Protein AF-A0A1S3CXG7-F1 (afdb_monomer_lite)

pLDDT: mean 71.23, std 25.22, range [23.62, 97.5]

Secondary structure (DSSP, 8-state):
---------------------------PPP--HHHHHHHHHHHHHHHHHHHHHGGG-TTHHHHHHHHHHHHHHHHHHTTTSTTT-SEEEEES--TTSTTSS-S-HHHHHHHHHHHTT--TTS-HHHHHHHHHHS-HHHHHTS---PPTTS-SSS----SSSS--S------S---S--------------PPPP----S-HHHHHHHHHHHHHHHHSHHHHHHHHHHHTTSEEEEE--TTTTGGGS-HHHHHH---HHHHHHHHHHHHHHH-SS-HHHHHHHHHHHTS-TT-SS--HHHHHHHHHHHHHIIIIIHHHHHHHHHHHHHHHHHTTTSS------

Radius of gyration: 29.73 Å; chains: 1; bounding box: 94×63×75 Å

Structure (mmCIF, N/CA/C/O backbone):
data_AF-A0A1S3CXG7-F1
#
_entry.id   AF-A0A1S3CXG7-F1
#
loop_
_atom_site.group_PDB
_atom_site.id
_atom_site.type_symbol
_atom_site.label_atom_id
_atom_site.label_alt_id
_atom_site.label_comp_id
_atom_site.label_asym_id
_atom_site.label_entity_id
_atom_site.label_seq_id
_atom_site.pdbx_PDB_ins_code
_atom_site.Cartn_x
_atom_site.Cartn_y
_atom_site.Cartn_z
_atom_site.occupancy
_atom_site.B_iso_or_equiv
_atom_site.auth_seq_id
_atom_site.auth_comp_id
_atom_site.auth_asym_id
_atom_site.auth_atom_id
_atom_site.pdbx_PDB_model_num
ATOM 1 N N . MET A 1 1 ? 50.589 -22.980 7.225 1.00 35.97 1 MET A N 1
ATOM 2 C CA . MET A 1 1 ? 52.037 -22.785 7.440 1.00 35.97 1 MET A CA 1
ATOM 3 C C . MET A 1 1 ? 52.370 -21.368 7.030 1.00 35.97 1 MET A C 1
ATOM 5 O O . MET A 1 1 ? 52.025 -20.971 5.926 1.00 35.97 1 MET A O 1
ATOM 9 N N . ALA A 1 2 ? 52.903 -20.608 7.980 1.00 24.23 2 ALA A N 1
ATOM 10 C CA . ALA A 1 2 ? 53.255 -19.199 7.870 1.00 24.23 2 ALA A CA 1
ATOM 11 C C . ALA A 1 2 ? 54.632 -19.040 7.189 1.00 24.23 2 ALA A C 1
ATOM 13 O O . ALA A 1 2 ? 55.497 -19.891 7.391 1.00 24.23 2 ALA A O 1
ATOM 14 N N . SER A 1 3 ? 54.812 -18.027 6.329 1.00 27.39 3 SER A N 1
ATOM 15 C CA . SER A 1 3 ? 55.715 -16.860 6.527 1.00 27.39 3 SER A CA 1
ATOM 16 C C . SER A 1 3 ? 56.834 -16.841 5.459 1.00 27.39 3 SER A C 1
ATOM 18 O O . SER A 1 3 ? 57.089 -17.889 4.871 1.00 27.39 3 SER A O 1
ATOM 20 N N . PRO A 1 4 ? 57.643 -15.768 5.314 1.00 39.50 4 PRO A N 1
ATOM 21 C CA . PRO A 1 4 ? 57.337 -14.325 5.222 1.00 39.50 4 PRO A CA 1
ATOM 22 C C . PRO A 1 4 ? 58.249 -13.622 4.170 1.00 39.50 4 PRO A C 1
ATOM 24 O O . PRO A 1 4 ? 58.994 -14.303 3.479 1.00 39.50 4 PRO A O 1
ATOM 27 N N . LEU A 1 5 ? 58.221 -12.279 4.089 1.00 26.36 5 LEU A N 1
ATOM 28 C CA . LEU A 1 5 ? 59.299 -11.309 3.730 1.00 26.36 5 LEU A CA 1
ATOM 29 C C . LEU A 1 5 ? 58.588 -9.963 3.422 1.00 26.36 5 LEU A C 1
ATOM 31 O O . LEU A 1 5 ? 57.561 -9.988 2.759 1.00 26.36 5 LEU A O 1
ATOM 35 N N . LYS A 1 6 ? 59.013 -8.751 3.782 1.00 28.42 6 LYS A N 1
ATOM 36 C CA . LYS A 1 6 ? 59.972 -8.165 4.734 1.00 28.42 6 LYS A CA 1
ATOM 37 C C . LYS A 1 6 ? 59.653 -6.649 4.690 1.00 28.42 6 LYS A C 1
ATOM 39 O O . LYS A 1 6 ? 59.397 -6.135 3.604 1.00 28.42 6 LYS A O 1
ATOM 44 N N . GLU A 1 7 ? 59.643 -5.957 5.827 1.00 23.62 7 GLU A N 1
ATOM 45 C CA . GLU A 1 7 ? 59.519 -4.489 5.892 1.00 23.62 7 GLU A CA 1
ATOM 46 C C . GLU A 1 7 ? 60.790 -3.789 5.384 1.00 23.62 7 GLU A C 1
ATOM 48 O O . GLU A 1 7 ? 61.902 -4.237 5.674 1.00 23.62 7 GLU A O 1
ATOM 53 N N . THR A 1 8 ? 60.615 -2.631 4.742 1.00 26.75 8 THR A N 1
ATOM 54 C CA . THR A 1 8 ? 61.581 -1.521 4.744 1.00 26.75 8 THR A CA 1
ATOM 55 C C . THR A 1 8 ? 60.819 -0.209 4.943 1.00 26.75 8 THR A C 1
ATOM 57 O O . THR A 1 8 ? 59.831 0.040 4.252 1.00 26.75 8 THR A O 1
ATOM 60 N N . LYS A 1 9 ? 61.263 0.568 5.935 1.00 26.08 9 LYS A N 1
ATOM 61 C CA . LYS A 1 9 ? 60.801 1.908 6.325 1.00 26.08 9 LYS A CA 1
ATOM 62 C C . LYS A 1 9 ? 61.546 3.010 5.549 1.00 26.08 9 LYS A C 1
ATOM 64 O O . LYS A 1 9 ? 62.533 2.709 4.883 1.00 26.08 9 LYS A O 1
ATOM 69 N N . ASP A 1 10 ? 61.073 4.241 5.778 1.00 25.17 10 ASP A N 1
ATOM 70 C CA . ASP A 1 10 ? 61.671 5.571 5.529 1.00 25.17 10 ASP A CA 1
ATOM 71 C C . ASP A 1 10 ? 61.159 6.229 4.225 1.00 25.17 10 ASP A C 1
ATOM 73 O O . ASP A 1 10 ? 61.081 5.576 3.192 1.00 25.17 10 ASP A O 1
ATOM 77 N N . ASP A 1 11 ? 60.753 7.502 4.146 1.00 26.30 11 ASP A N 1
ATOM 78 C CA . ASP A 1 11 ? 60.621 8.594 5.116 1.00 26.30 11 ASP A CA 1
ATOM 79 C C . ASP A 1 11 ? 59.732 9.714 4.505 1.00 26.30 11 ASP A C 1
ATOM 81 O O . ASP A 1 11 ? 59.721 9.902 3.291 1.00 26.30 11 ASP A O 1
ATOM 85 N N . HIS A 1 12 ? 58.991 10.419 5.368 1.00 26.67 12 HIS A N 1
ATOM 86 C CA . HIS A 1 12 ? 58.450 11.794 5.292 1.00 26.67 12 HIS A CA 1
ATOM 87 C C . HIS A 1 12 ? 58.159 12.492 3.938 1.00 26.67 12 HIS A C 1
ATOM 89 O O . HIS A 1 12 ? 59.072 12.863 3.205 1.00 26.67 12 HIS A O 1
ATOM 95 N N . ASN A 1 13 ? 56.884 12.864 3.727 1.00 26.22 13 ASN A N 1
ATOM 96 C CA . ASN A 1 13 ? 56.438 14.266 3.571 1.00 26.22 13 ASN A CA 1
ATOM 97 C C . ASN A 1 13 ? 54.896 14.338 3.519 1.00 26.22 13 ASN A C 1
ATOM 99 O O . ASN A 1 13 ? 54.278 13.927 2.538 1.00 26.22 13 ASN A O 1
ATOM 103 N N . ASP A 1 14 ? 54.307 14.854 4.601 1.00 25.92 14 ASP A N 1
ATOM 104 C CA . ASP A 1 14 ? 52.885 15.165 4.777 1.00 25.92 14 ASP A CA 1
ATOM 105 C C . ASP A 1 14 ? 52.624 16.645 4.450 1.00 25.92 14 ASP A C 1
ATOM 107 O O . ASP A 1 14 ? 53.282 17.509 5.018 1.00 25.92 14 ASP A O 1
ATOM 111 N N . GLU A 1 15 ? 51.651 16.908 3.578 1.00 27.36 15 GLU A N 1
ATOM 112 C CA . GLU A 1 15 ? 50.773 18.095 3.469 1.00 27.36 15 GLU A CA 1
ATOM 113 C C . GLU A 1 15 ? 49.831 17.785 2.282 1.00 27.36 15 GLU A C 1
ATOM 115 O O . GLU A 1 15 ? 50.280 17.272 1.263 1.00 27.36 15 GLU A O 1
ATOM 120 N N . ASP A 1 16 ? 48.519 17.993 2.254 1.00 26.06 16 ASP A N 1
ATOM 121 C CA . ASP A 1 16 ? 47.512 18.573 3.137 1.00 26.06 16 ASP A CA 1
ATOM 122 C C . ASP A 1 16 ? 46.141 18.144 2.536 1.00 26.06 16 ASP A C 1
ATOM 124 O O . ASP A 1 16 ? 46.065 17.906 1.332 1.00 26.06 16 ASP A O 1
ATOM 128 N N . TYR A 1 17 ? 45.107 17.967 3.366 1.00 26.58 17 TYR A N 1
ATOM 129 C CA . TYR A 1 17 ? 43.650 18.103 3.120 1.00 26.58 17 TYR A CA 1
ATOM 130 C C . TYR A 1 17 ? 42.836 17.243 4.121 1.00 26.58 17 TYR A C 1
ATOM 132 O O . TYR A 1 17 ? 43.086 16.042 4.290 1.00 26.58 17 TYR A O 1
ATOM 140 N N . PRO A 1 18 ? 41.845 17.831 4.823 1.00 29.78 18 PRO A N 1
ATOM 141 C CA . PRO A 1 18 ? 41.390 17.338 6.118 1.00 29.78 18 PRO A CA 1
ATOM 142 C C . PRO A 1 18 ? 40.281 16.281 6.026 1.00 29.78 18 PRO A C 1
ATOM 144 O O . PRO A 1 18 ? 39.267 16.450 5.353 1.00 29.78 18 PRO A O 1
ATOM 147 N N . LYS A 1 19 ? 40.435 15.202 6.807 1.00 28.73 19 LYS A N 1
ATOM 148 C CA . LYS A 1 19 ? 39.361 14.246 7.119 1.00 28.73 19 LYS A CA 1
ATOM 149 C C . LYS A 1 19 ? 38.481 14.801 8.235 1.00 28.73 19 LYS A C 1
ATOM 151 O O . LYS A 1 19 ? 38.869 14.794 9.404 1.00 28.73 19 LYS A O 1
ATOM 156 N N . GLU A 1 20 ? 37.276 15.211 7.873 1.00 28.03 20 GLU A N 1
ATOM 157 C CA . GLU A 1 20 ? 36.202 15.571 8.793 1.00 28.03 20 GLU A CA 1
ATOM 158 C C . GLU A 1 20 ? 35.742 14.316 9.566 1.00 28.03 20 GLU A C 1
ATOM 160 O O . GLU A 1 20 ? 35.005 13.466 9.069 1.00 28.03 20 GLU A O 1
ATOM 165 N N . LYS A 1 21 ? 36.260 14.136 10.788 1.00 29.06 21 LYS A N 1
ATOM 166 C CA . LYS A 1 21 ? 35.765 13.139 11.748 1.00 29.06 21 LYS A CA 1
ATOM 167 C C . LYS A 1 21 ? 34.825 13.835 12.718 1.00 29.06 21 LYS A C 1
ATOM 169 O O . LYS A 1 21 ? 35.269 14.412 13.709 1.00 29.06 21 LYS A O 1
ATOM 174 N N . ASP A 1 22 ? 33.531 13.707 12.458 1.00 28.25 22 ASP A N 1
ATOM 175 C CA . ASP A 1 22 ? 32.457 14.129 13.353 1.00 28.25 22 ASP A CA 1
ATOM 176 C C . ASP A 1 22 ? 32.405 13.191 14.583 1.00 28.25 22 ASP A C 1
ATOM 178 O O . ASP A 1 22 ? 31.599 12.268 14.693 1.00 28.25 22 ASP A O 1
ATOM 182 N N . LYS A 1 23 ? 33.352 13.367 15.516 1.00 28.91 23 LYS A N 1
ATOM 183 C CA . LYS A 1 23 ? 33.310 12.761 16.853 1.00 28.91 23 LYS A CA 1
ATOM 184 C C . LYS A 1 23 ? 32.480 13.662 17.764 1.00 28.91 23 LYS A C 1
ATOM 186 O O . LYS A 1 23 ? 33.023 14.467 18.517 1.00 28.91 23 LYS A O 1
ATOM 191 N N . ARG A 1 24 ? 31.159 13.489 17.762 1.00 29.83 24 ARG A N 1
ATOM 192 C CA . ARG A 1 24 ? 30.310 14.013 18.842 1.00 29.83 24 ARG A CA 1
ATOM 193 C C . ARG A 1 24 ? 30.476 13.146 20.088 1.00 29.83 24 ARG A C 1
ATOM 195 O O . ARG A 1 24 ? 29.731 12.206 20.341 1.00 29.83 24 ARG A O 1
ATOM 202 N N . GLN A 1 25 ? 31.519 13.462 20.847 1.00 28.61 25 GLN A N 1
ATOM 203 C CA . GLN A 1 25 ? 31.805 12.900 22.158 1.00 28.61 25 GLN A CA 1
ATOM 204 C C . GLN A 1 25 ? 30.989 13.671 23.208 1.00 28.61 25 GLN A C 1
ATOM 206 O O . GLN A 1 25 ? 31.270 14.833 23.490 1.00 28.61 25 GLN A O 1
ATOM 211 N N . CYS A 1 26 ? 29.971 13.040 23.797 1.00 26.98 26 CYS A N 1
ATOM 212 C CA . CYS A 1 26 ? 29.315 13.568 24.993 1.00 26.98 26 CYS A CA 1
ATOM 213 C C . CYS A 1 26 ? 30.272 13.442 26.191 1.00 26.98 26 CYS A C 1
ATOM 215 O O . CYS A 1 26 ? 30.486 12.346 26.705 1.00 26.98 26 CYS A O 1
ATOM 217 N N . GLY A 1 27 ? 30.844 14.562 26.635 1.00 29.81 27 GLY A N 1
ATOM 218 C CA . GLY A 1 27 ? 31.632 14.672 27.865 1.00 29.81 27 GLY A CA 1
ATOM 219 C C . GLY A 1 27 ? 31.320 15.988 28.594 1.00 29.81 27 GLY A C 1
ATOM 220 O O . GLY A 1 27 ? 30.980 16.970 27.934 1.00 29.81 27 GLY A O 1
ATOM 221 N N . PRO A 1 28 ? 31.379 16.039 29.939 1.00 34.75 28 PRO A N 1
ATOM 222 C CA . PRO A 1 28 ? 30.967 17.219 30.694 1.00 34.75 28 PRO A CA 1
ATOM 223 C C . PRO A 1 28 ? 32.069 18.294 30.727 1.00 34.75 28 PRO A C 1
ATOM 225 O O . PRO A 1 28 ? 33.176 18.047 31.206 1.00 34.75 28 PRO A O 1
ATOM 228 N N . GLU A 1 29 ? 31.753 19.514 30.278 1.00 31.27 29 GLU A N 1
ATOM 229 C CA . GLU A 1 29 ? 32.603 20.700 30.467 1.00 31.27 29 GLU A CA 1
ATOM 230 C C . GLU A 1 29 ? 32.580 21.166 31.935 1.00 31.27 29 GLU A C 1
ATOM 232 O O . GLU A 1 29 ? 31.530 21.517 32.481 1.00 31.27 29 GLU A O 1
ATOM 237 N N . ARG A 1 30 ? 33.754 21.242 32.577 1.00 34.84 30 ARG A N 1
ATOM 238 C CA . ARG A 1 30 ? 33.934 21.957 33.852 1.00 34.84 30 ARG A CA 1
ATOM 239 C C . ARG A 1 30 ? 33.999 23.463 33.578 1.00 34.84 30 ARG A C 1
ATOM 241 O O . ARG A 1 30 ? 34.916 23.912 32.900 1.00 34.84 30 ARG A O 1
ATOM 248 N N . LYS A 1 31 ? 33.079 24.253 34.146 1.00 39.62 31 LYS A N 1
ATOM 249 C CA . LYS A 1 31 ? 33.191 25.725 34.217 1.00 39.62 31 LYS A CA 1
ATOM 250 C C . LYS A 1 31 ? 33.148 26.199 35.672 1.00 39.62 31 LYS A C 1
ATOM 252 O O . LYS A 1 31 ? 32.348 25.709 36.466 1.00 39.62 31 LYS A O 1
ATOM 257 N N . ASN A 1 32 ? 34.057 27.125 35.979 1.00 37.41 32 ASN A N 1
ATOM 258 C CA . ASN A 1 32 ? 34.465 27.612 37.299 1.00 37.41 32 ASN A CA 1
ATOM 259 C C . ASN A 1 32 ? 33.300 27.977 38.242 1.00 37.41 32 ASN A C 1
ATOM 261 O O . ASN A 1 32 ? 32.414 28.764 37.914 1.00 37.41 32 ASN A O 1
ATOM 265 N N . THR A 1 33 ? 33.334 27.401 39.445 1.00 49.16 33 THR A N 1
ATOM 266 C CA . THR A 1 33 ? 32.218 27.300 40.402 1.00 49.16 33 THR A CA 1
ATOM 267 C C . THR A 1 33 ? 31.960 28.568 41.229 1.00 49.16 33 THR A C 1
ATOM 269 O O . THR A 1 33 ? 30.961 28.651 41.941 1.00 49.16 33 THR A O 1
ATOM 272 N N . THR A 1 34 ? 32.824 29.580 41.161 1.00 52.72 34 THR A N 1
ATOM 273 C CA . THR A 1 34 ? 32.804 30.668 42.153 1.00 52.72 34 THR A CA 1
ATOM 274 C C . THR A 1 34 ? 31.880 31.830 41.762 1.00 52.72 34 THR A C 1
ATOM 276 O O . THR A 1 34 ? 31.131 32.315 42.611 1.00 52.72 34 THR A O 1
ATOM 279 N N . GLU A 1 35 ? 31.805 32.208 40.480 1.00 48.84 35 GLU A N 1
ATOM 280 C CA . GLU A 1 35 ? 30.935 33.308 40.005 1.00 48.84 35 GLU A CA 1
ATOM 281 C C . GLU A 1 35 ? 29.472 32.887 39.782 1.00 48.84 35 GLU A C 1
ATOM 283 O O . GLU A 1 35 ? 28.549 33.671 40.024 1.00 48.84 35 GLU A O 1
ATOM 288 N N . ARG A 1 36 ? 29.231 31.615 39.425 1.00 50.31 36 ARG A N 1
ATOM 289 C CA . ARG A 1 36 ? 27.872 31.050 39.298 1.00 50.31 36 ARG A CA 1
ATOM 290 C C . ARG A 1 36 ? 27.092 31.108 40.612 1.00 50.31 36 ARG A C 1
ATOM 292 O O . ARG A 1 36 ? 25.898 31.387 40.591 1.00 50.31 36 ARG A O 1
ATOM 299 N N . SER A 1 37 ? 27.766 30.928 41.750 1.00 56.81 37 SER A N 1
ATOM 300 C CA . SER A 1 37 ? 27.114 30.924 43.068 1.00 56.81 37 SER A CA 1
ATOM 301 C C . SER A 1 37 ? 26.520 32.287 43.453 1.00 56.81 37 SER A C 1
ATOM 303 O O . SER A 1 37 ? 25.476 32.363 44.109 1.00 56.81 37 SER A O 1
ATOM 305 N N . LEU A 1 38 ? 27.159 33.380 43.020 1.00 62.38 38 LEU A N 1
ATOM 306 C CA . LEU A 1 38 ? 26.716 34.740 43.312 1.00 62.38 38 LEU A CA 1
ATOM 307 C C . LEU A 1 38 ? 25.556 35.150 42.401 1.00 62.38 38 LEU A C 1
ATOM 309 O O . LEU A 1 38 ? 24.598 35.777 42.863 1.00 62.38 38 LEU A O 1
ATOM 313 N N . LEU A 1 39 ? 25.612 34.743 41.130 1.00 53.31 39 LEU A N 1
ATOM 314 C CA . LEU A 1 39 ? 24.526 34.940 40.177 1.00 53.31 39 LEU A CA 1
ATOM 315 C C . LEU A 1 39 ? 23.290 34.121 40.578 1.00 53.31 39 LEU A C 1
ATOM 317 O O . LEU A 1 39 ? 22.190 34.662 40.612 1.00 53.31 39 LEU A O 1
ATOM 321 N N . GLU A 1 40 ? 23.461 32.866 41.004 1.00 58.31 40 GLU A N 1
ATOM 322 C CA . GLU A 1 40 ? 22.367 32.040 41.532 1.00 58.31 40 GLU A CA 1
ATOM 323 C C . GLU A 1 40 ? 21.743 32.636 42.798 1.00 58.31 40 GLU A C 1
ATOM 325 O O . GLU A 1 40 ? 20.519 32.644 42.934 1.00 58.31 40 GLU A O 1
ATOM 330 N N . LYS A 1 41 ? 22.547 33.194 43.714 1.00 69.12 41 LYS A N 1
ATOM 331 C CA . LYS A 1 41 ? 22.019 33.887 44.902 1.00 69.12 41 LYS A CA 1
ATOM 332 C C . LYS A 1 41 ? 21.228 35.146 44.537 1.00 69.12 41 LYS A C 1
ATOM 334 O O . LYS A 1 41 ? 20.177 35.381 45.136 1.00 69.12 41 LYS A O 1
ATOM 339 N N . LYS A 1 42 ? 21.682 35.931 43.550 1.00 67.62 42 LYS A N 1
ATOM 340 C CA . LYS A 1 42 ? 20.934 37.097 43.043 1.00 67.62 42 LYS A CA 1
ATOM 341 C C . LYS A 1 42 ? 19.637 36.682 42.342 1.00 67.62 42 LYS A C 1
ATOM 343 O O . LYS A 1 42 ? 18.593 37.258 42.635 1.00 67.62 42 LYS A O 1
ATOM 348 N N . MET A 1 43 ? 19.675 35.642 41.508 1.00 55.09 43 MET A N 1
ATOM 349 C CA . MET A 1 43 ? 18.500 35.115 40.803 1.00 55.09 43 MET A CA 1
ATOM 350 C C . MET A 1 43 ? 17.468 34.508 41.761 1.00 55.09 43 MET A C 1
ATOM 352 O O . MET A 1 43 ? 16.271 34.681 41.554 1.00 55.09 43 MET A O 1
ATOM 356 N N . ARG A 1 44 ? 17.899 33.867 42.857 1.00 62.31 44 ARG A N 1
ATOM 357 C CA . ARG A 1 44 ? 16.987 33.376 43.907 1.00 62.31 44 ARG A CA 1
ATOM 358 C C . ARG A 1 44 ? 16.319 34.508 44.688 1.00 62.31 44 ARG A C 1
ATOM 360 O O . ARG A 1 44 ? 15.147 34.377 45.024 1.00 62.31 44 ARG A O 1
ATOM 367 N N . ARG A 1 45 ? 17.021 35.620 44.949 1.00 65.31 45 ARG A N 1
ATOM 368 C CA . ARG A 1 45 ? 16.404 36.819 45.552 1.00 65.31 45 ARG A CA 1
ATOM 369 C C . ARG A 1 45 ? 15.379 37.456 44.618 1.00 65.31 45 ARG A C 1
ATOM 371 O O . ARG A 1 45 ? 14.266 37.703 45.058 1.00 65.31 45 ARG A O 1
ATOM 378 N N . LEU A 1 46 ? 15.718 37.634 43.341 1.00 59.41 46 LEU A N 1
ATOM 379 C CA . LEU A 1 46 ? 14.780 38.126 42.324 1.00 59.41 46 LEU A CA 1
ATOM 380 C C . LEU A 1 46 ? 13.564 37.205 42.176 1.00 59.41 46 LEU A C 1
ATOM 382 O O . LEU A 1 46 ? 12.439 37.682 42.138 1.00 59.41 46 LEU A O 1
ATOM 386 N N . SER A 1 47 ? 13.767 35.886 42.174 1.00 51.09 47 SER A N 1
ATOM 387 C CA . SER A 1 47 ? 12.676 34.908 42.109 1.00 51.09 47 SER A CA 1
ATOM 388 C C . SER A 1 47 ? 11.767 34.943 43.342 1.00 51.09 47 SER A C 1
ATOM 390 O O . SER A 1 47 ? 10.559 34.777 43.192 1.00 51.09 47 SER A O 1
ATOM 392 N N . MET A 1 48 ? 12.310 35.180 44.542 1.00 62.75 48 MET A N 1
ATOM 393 C CA . MET A 1 48 ? 11.490 35.355 45.745 1.00 62.75 48 MET A CA 1
ATOM 394 C C . MET A 1 48 ? 10.719 36.677 45.736 1.00 62.75 48 MET A C 1
ATOM 396 O O . MET A 1 48 ? 9.558 36.676 46.127 1.00 62.75 48 MET A O 1
ATOM 400 N N . GLU A 1 49 ? 11.308 37.766 45.238 1.00 62.31 49 GLU A N 1
ATOM 401 C CA . GLU A 1 49 ? 10.618 39.058 45.123 1.00 62.31 49 GLU A CA 1
ATOM 402 C C . GLU A 1 49 ? 9.501 39.007 44.066 1.00 62.31 49 GLU A C 1
ATOM 404 O O . GLU A 1 49 ? 8.387 39.453 44.320 1.00 62.31 49 GLU A O 1
ATOM 409 N N . ILE A 1 50 ? 9.748 38.353 42.923 1.00 59.19 50 ILE A N 1
ATOM 410 C CA . ILE A 1 50 ? 8.735 38.110 41.881 1.00 59.19 50 ILE A CA 1
ATOM 411 C C . ILE A 1 50 ? 7.611 37.210 42.414 1.00 59.19 50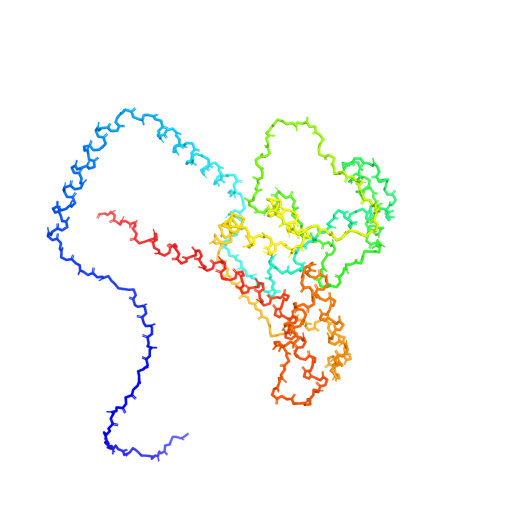 ILE A C 1
ATOM 413 O O . ILE A 1 50 ? 6.442 37.489 42.171 1.00 59.19 50 ILE A O 1
ATOM 417 N N . ARG A 1 51 ? 7.928 36.164 43.196 1.00 56.62 51 ARG A N 1
ATOM 418 C CA . ARG A 1 51 ? 6.905 35.337 43.867 1.00 56.62 51 ARG A CA 1
ATOM 419 C C . ARG A 1 51 ? 6.105 36.115 44.906 1.00 56.62 51 ARG A C 1
ATOM 421 O O . ARG A 1 51 ? 4.925 35.837 45.066 1.00 56.62 51 ARG A O 1
ATOM 428 N N . ARG A 1 52 ? 6.728 37.071 45.600 1.00 59.16 52 ARG A N 1
ATOM 429 C CA . ARG A 1 52 ? 6.062 37.925 46.591 1.00 59.16 52 ARG A CA 1
ATOM 430 C C . ARG A 1 52 ? 5.105 38.922 45.933 1.00 59.16 52 ARG A C 1
ATOM 432 O O . ARG A 1 52 ? 4.059 39.200 46.505 1.00 59.16 52 ARG A O 1
ATOM 439 N N . LEU A 1 53 ? 5.442 39.402 44.733 1.00 56.84 53 LEU A N 1
ATOM 440 C CA . LEU A 1 53 ? 4.591 40.278 43.920 1.00 56.84 53 LEU A CA 1
ATOM 441 C C . LEU A 1 53 ? 3.473 39.519 43.178 1.00 56.84 53 LEU A C 1
ATOM 443 O O . LEU A 1 53 ? 2.422 40.091 42.928 1.00 56.84 53 LEU A O 1
ATOM 447 N N . ASN A 1 54 ? 3.651 38.227 42.883 1.00 48.66 54 ASN A N 1
ATOM 448 C CA . ASN A 1 54 ? 2.650 37.402 42.186 1.00 48.66 54 ASN A CA 1
ATOM 449 C C . ASN A 1 54 ? 1.547 36.802 43.084 1.00 48.66 54 ASN A C 1
ATOM 451 O O . ASN A 1 54 ? 0.740 36.013 42.595 1.00 48.66 54 ASN A O 1
ATOM 455 N N . ILE A 1 55 ? 1.461 37.183 44.365 1.00 50.84 55 ILE A N 1
ATOM 456 C CA . ILE A 1 55 ? 0.378 36.744 45.273 1.00 50.84 55 ILE A CA 1
ATOM 457 C C . ILE A 1 55 ? -1.002 37.304 44.847 1.00 50.84 55 ILE A C 1
ATOM 459 O O . ILE A 1 55 ? -2.029 36.819 45.312 1.00 50.84 55 ILE A O 1
ATOM 463 N N . GLU A 1 56 ? -1.066 38.239 43.893 1.00 48.94 56 GLU A N 1
ATOM 464 C CA . GLU A 1 56 ? -2.337 38.773 43.377 1.00 48.94 56 GLU A CA 1
ATOM 465 C C . GLU A 1 56 ? -2.947 38.001 42.187 1.00 48.94 56 GLU A C 1
ATOM 467 O O . GLU A 1 56 ? -4.098 38.253 41.845 1.00 48.94 56 GLU A O 1
ATOM 472 N N . ASN A 1 57 ? -2.271 37.007 41.594 1.00 47.94 57 ASN A N 1
ATOM 473 C CA . ASN A 1 57 ? -2.792 36.290 40.415 1.00 47.94 57 ASN A CA 1
ATOM 474 C C . ASN A 1 57 ? -3.127 34.819 40.704 1.00 47.94 57 ASN A C 1
ATOM 476 O O . ASN A 1 57 ? -2.519 33.892 40.176 1.00 47.94 57 ASN A O 1
ATOM 480 N N . ASN A 1 58 ? -4.176 34.609 41.499 1.00 48.81 58 ASN A N 1
ATOM 481 C CA . ASN A 1 58 ? -4.754 33.299 41.840 1.00 48.81 58 ASN A CA 1
ATOM 482 C C . ASN A 1 58 ? -5.522 32.621 40.667 1.00 48.81 58 ASN A C 1
ATOM 484 O O . ASN A 1 58 ? -6.369 31.755 40.876 1.00 48.81 58 ASN A O 1
ATOM 488 N N . LEU A 1 59 ? -5.262 33.036 39.421 1.00 49.81 59 LEU A N 1
ATOM 489 C CA . LEU A 1 59 ? -5.923 32.547 38.201 1.00 49.81 59 LEU A CA 1
ATOM 490 C C . LEU A 1 59 ? -5.056 31.557 37.401 1.00 49.81 59 LEU A C 1
ATOM 492 O O . LEU A 1 59 ? -5.602 30.681 36.736 1.00 49.81 59 LEU A O 1
ATOM 496 N N . ASP A 1 60 ? -3.726 31.619 37.511 1.00 45.81 60 ASP A N 1
ATOM 497 C CA . ASP A 1 60 ? -2.829 30.749 36.730 1.00 45.81 60 ASP A CA 1
ATOM 498 C C . ASP A 1 60 ? -2.647 29.349 37.341 1.00 45.81 60 ASP A C 1
ATOM 500 O O . ASP A 1 60 ? -2.403 28.374 36.625 1.00 45.81 60 ASP A O 1
ATOM 504 N N . GLU A 1 61 ? -2.804 29.211 38.660 1.00 48.44 61 GLU A N 1
ATOM 505 C CA . GLU A 1 61 ? -2.646 27.922 39.345 1.00 48.44 61 GLU A CA 1
ATOM 506 C C . GLU A 1 61 ? -3.822 26.980 39.036 1.00 48.44 61 GLU A C 1
ATOM 508 O O . GLU A 1 61 ? -3.622 25.799 38.766 1.00 48.44 61 GLU A O 1
ATOM 513 N N . THR A 1 62 ? -5.041 27.515 38.922 1.00 46.16 62 THR A N 1
ATOM 514 C CA . THR A 1 62 ? -6.235 26.738 38.540 1.00 46.16 62 THR A CA 1
ATOM 515 C C . THR A 1 62 ? -6.203 26.283 37.074 1.00 46.16 62 THR A C 1
ATOM 517 O O . THR A 1 62 ? -6.619 25.165 36.760 1.00 46.16 62 THR A O 1
ATOM 520 N N . LEU A 1 63 ? -5.632 27.094 36.175 1.00 49.00 63 LEU A N 1
ATOM 521 C CA . LEU A 1 63 ? -5.436 26.754 34.761 1.00 49.00 63 LEU A CA 1
ATOM 522 C C . LEU A 1 63 ? -4.374 25.664 34.556 1.00 49.00 63 LEU A C 1
ATOM 524 O O . LEU A 1 63 ? -4.579 24.769 33.734 1.00 49.00 63 LEU A O 1
ATOM 528 N N . ASN A 1 64 ? -3.277 25.689 35.314 1.00 47.53 64 ASN A N 1
ATOM 529 C CA . ASN A 1 64 ? -2.242 24.653 35.232 1.00 47.53 64 ASN A CA 1
ATOM 530 C C . ASN A 1 64 ? -2.683 23.340 35.886 1.00 47.53 64 ASN A C 1
ATOM 532 O O . ASN A 1 64 ? -2.475 22.284 35.296 1.00 47.53 64 ASN A O 1
ATOM 536 N N . ILE A 1 65 ? -3.412 23.401 37.006 1.00 47.62 65 ILE A N 1
ATOM 537 C CA . ILE A 1 65 ? -4.047 22.219 37.604 1.00 47.62 65 ILE A CA 1
ATOM 538 C C . ILE A 1 65 ? -5.023 21.580 36.606 1.00 47.62 65 ILE A C 1
ATOM 540 O O . ILE A 1 65 ? -4.994 20.370 36.429 1.00 47.62 65 ILE A O 1
ATOM 544 N N . SER A 1 66 ? -5.819 22.362 35.866 1.00 50.78 66 SER A N 1
ATOM 545 C CA . SER A 1 66 ? -6.736 21.806 34.856 1.00 50.78 66 SER A CA 1
ATOM 546 C C . SER A 1 66 ? -6.024 21.120 33.679 1.00 50.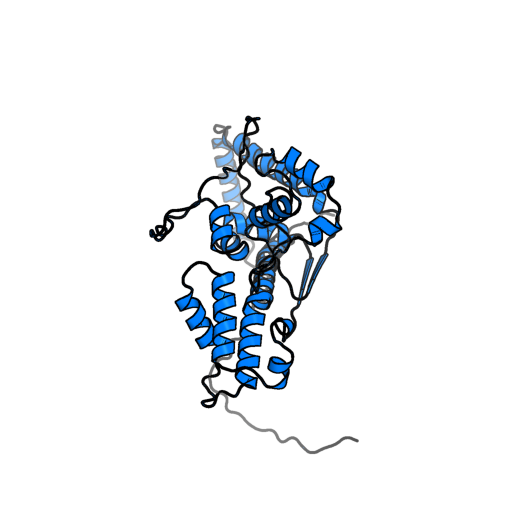78 66 SER A C 1
ATOM 548 O O . SER A 1 66 ? -6.526 20.121 33.169 1.00 50.78 66 SER A O 1
ATOM 550 N N . LYS A 1 67 ? -4.846 21.615 33.267 1.00 50.78 67 LYS A N 1
ATOM 551 C CA . LYS A 1 67 ? -4.024 21.015 32.202 1.00 50.78 67 LYS A CA 1
ATOM 552 C C . LYS A 1 67 ? -3.324 19.746 32.672 1.00 50.78 67 LYS A C 1
ATOM 554 O O . LYS A 1 67 ? -3.413 18.735 31.982 1.00 50.78 67 LYS A O 1
ATOM 559 N N . ASP A 1 68 ? -2.720 19.777 33.855 1.00 44.56 68 ASP A N 1
ATOM 560 C CA . ASP A 1 68 ? -2.039 18.624 34.450 1.00 44.56 68 ASP A CA 1
ATOM 561 C C . ASP A 1 68 ? -3.037 17.518 34.821 1.00 44.56 68 ASP A C 1
ATOM 563 O O . ASP A 1 68 ? -2.749 16.333 34.669 1.00 44.56 68 ASP A O 1
ATOM 567 N N . GLN A 1 69 ? -4.251 17.883 35.240 1.00 46.66 69 GLN A N 1
ATOM 568 C CA . GLN A 1 69 ? -5.323 16.944 35.562 1.00 46.66 69 GLN A CA 1
ATOM 569 C C . GLN A 1 69 ? -5.967 16.360 34.294 1.00 46.66 69 GLN A C 1
ATOM 571 O O . GLN A 1 69 ? -6.230 15.161 34.260 1.00 46.66 69 GLN A O 1
ATOM 576 N N . MET A 1 70 ? -6.092 17.133 33.202 1.00 49.34 70 MET A N 1
ATOM 577 C CA . MET A 1 70 ? -6.405 16.591 31.867 1.00 49.34 70 MET A CA 1
ATOM 578 C C . MET A 1 70 ? -5.315 15.648 31.354 1.00 49.34 70 MET A C 1
ATOM 580 O O . MET A 1 70 ? -5.626 14.637 30.728 1.00 49.34 70 MET A O 1
ATOM 584 N N . GLU A 1 71 ? -4.041 15.971 31.582 1.00 54.50 71 GLU A N 1
ATOM 585 C CA . GLU A 1 71 ? -2.907 15.150 31.158 1.00 54.50 71 GLU A CA 1
ATOM 586 C C . GLU A 1 71 ? -2.833 13.854 31.978 1.00 54.50 71 GLU A C 1
ATOM 588 O O . GLU A 1 71 ? -2.632 12.783 31.407 1.00 54.50 71 GLU A O 1
ATOM 593 N N . TYR A 1 72 ? -3.121 13.909 33.282 1.00 48.34 72 TYR A N 1
ATOM 594 C CA . TYR A 1 72 ? -3.207 12.743 34.161 1.00 48.34 72 TYR A CA 1
ATOM 595 C C . TYR A 1 72 ? -4.434 11.867 33.857 1.00 48.34 72 TYR A C 1
ATOM 597 O O . TYR A 1 72 ? -4.313 10.645 33.787 1.00 48.34 72 TYR A O 1
ATOM 605 N N . GLU A 1 73 ? -5.603 12.454 33.593 1.00 48.75 73 GLU A N 1
ATOM 606 C CA . GLU A 1 73 ? -6.804 11.710 33.190 1.00 48.75 73 GLU A CA 1
ATOM 607 C C . GLU A 1 73 ? -6.685 11.119 31.774 1.00 48.75 73 GLU A C 1
ATOM 609 O O . GLU A 1 73 ? -7.118 9.985 31.550 1.00 48.75 73 GLU A O 1
ATOM 614 N N . ASN A 1 74 ? -6.035 11.811 30.829 1.00 49.78 74 ASN A N 1
ATOM 615 C CA . ASN A 1 74 ? -5.688 11.252 29.514 1.00 49.78 74 ASN A CA 1
ATOM 616 C C . ASN A 1 74 ? -4.622 10.154 29.614 1.00 49.78 74 ASN A C 1
ATOM 618 O O . ASN A 1 74 ? -4.672 9.174 28.866 1.00 49.78 74 ASN A O 1
ATOM 622 N N . MET A 1 75 ? -3.683 10.276 30.555 1.00 43.94 75 MET A N 1
ATOM 623 C CA . MET A 1 75 ? -2.705 9.233 30.850 1.00 43.94 75 MET A CA 1
ATOM 624 C C . MET A 1 75 ? -3.395 7.984 31.424 1.00 43.94 75 MET A C 1
ATOM 626 O O . MET A 1 75 ? -3.090 6.878 30.989 1.00 43.94 75 MET A O 1
ATOM 630 N N . GLN A 1 76 ? -4.391 8.138 32.304 1.00 46.09 76 GLN A N 1
ATOM 631 C CA . GLN A 1 76 ? -5.167 7.026 32.877 1.00 46.09 76 GLN A CA 1
ATOM 632 C C . GLN A 1 76 ? -6.127 6.366 31.864 1.00 46.09 76 GLN A C 1
ATOM 634 O O . GLN A 1 76 ? -6.272 5.144 31.865 1.00 46.09 76 GLN A O 1
ATOM 639 N N . ARG A 1 77 ? -6.735 7.124 30.936 1.00 48.41 77 ARG A N 1
ATOM 640 C CA . ARG A 1 77 ? -7.656 6.575 29.915 1.00 48.41 77 ARG A CA 1
ATOM 641 C C . ARG A 1 77 ? -6.980 5.824 28.766 1.00 48.41 77 ARG A C 1
ATOM 643 O O . ARG A 1 77 ? -7.663 5.114 28.040 1.00 48.41 77 ARG A O 1
ATOM 650 N N . GLN A 1 78 ? -5.671 5.967 28.589 1.00 48.72 78 GLN A N 1
ATOM 651 C CA . GLN A 1 78 ? -4.895 5.221 27.591 1.00 48.72 78 GLN A CA 1
ATOM 652 C C . GLN A 1 78 ? -4.172 4.010 28.206 1.00 48.72 78 GLN A C 1
ATOM 654 O O . GLN A 1 78 ? -3.524 3.275 27.468 1.00 48.72 78 GLN A O 1
ATOM 659 N N . ASN A 1 79 ? -4.262 3.786 29.528 1.00 46.69 79 ASN A N 1
ATOM 660 C CA . ASN A 1 79 ? -3.353 2.907 30.277 1.00 46.69 79 ASN A CA 1
ATOM 661 C C . ASN A 1 79 ? -3.606 1.382 30.180 1.00 46.69 79 ASN A C 1
ATOM 663 O O . ASN A 1 79 ? -2.761 0.609 30.620 1.00 46.69 79 ASN A O 1
ATOM 667 N N . TYR A 1 80 ? -4.701 0.905 29.580 1.00 48.59 80 TYR A N 1
ATOM 668 C CA . TYR A 1 80 ? -5.036 -0.535 29.585 1.00 48.59 80 TYR A CA 1
ATOM 669 C C . TYR A 1 80 ? -4.306 -1.388 28.528 1.00 48.59 80 TYR A C 1
ATOM 671 O O . TYR A 1 80 ? -4.161 -2.589 28.732 1.00 48.59 80 TYR A O 1
ATOM 679 N N . ILE A 1 81 ? -3.782 -0.811 27.438 1.00 53.69 81 ILE A N 1
ATOM 680 C CA . ILE A 1 81 ? -2.991 -1.570 26.437 1.00 53.69 81 ILE A CA 1
ATOM 681 C C . ILE A 1 81 ? -1.502 -1.672 26.831 1.00 53.69 81 ILE A C 1
ATOM 683 O O . ILE A 1 81 ? -0.803 -2.597 26.416 1.00 53.69 81 ILE A O 1
ATOM 687 N N . TRP A 1 82 ? -1.010 -0.780 27.697 1.00 53.06 82 TRP A N 1
ATOM 688 C CA . TRP A 1 82 ? 0.398 -0.726 28.137 1.00 53.06 82 TRP A CA 1
ATOM 689 C C . TRP A 1 82 ? 0.849 -1.920 28.980 1.00 53.06 82 TRP A C 1
ATOM 691 O O . TRP A 1 82 ? 2.042 -2.072 29.231 1.00 53.06 82 TRP A O 1
ATOM 701 N N . LEU A 1 83 ? -0.093 -2.756 29.414 1.00 62.19 83 LEU A N 1
ATOM 702 C CA . LEU A 1 83 ? 0.159 -3.908 30.275 1.00 62.19 83 LEU A CA 1
ATOM 703 C C . LEU A 1 83 ? 0.250 -5.239 29.517 1.00 62.19 83 LEU A C 1
ATOM 705 O O . LEU A 1 83 ? 0.555 -6.249 30.142 1.00 62.19 83 LEU A O 1
ATOM 709 N N . LEU A 1 84 ? -0.001 -5.275 28.200 1.00 84.25 84 LEU A N 1
ATOM 710 C CA . LEU A 1 84 ? -0.018 -6.546 27.464 1.00 84.25 84 LEU A CA 1
ATOM 711 C C . LEU A 1 84 ? 1.372 -6.974 26.969 1.00 84.25 84 LEU A C 1
ATOM 713 O O . LEU A 1 84 ? 1.714 -8.151 27.032 1.00 84.25 84 LEU A O 1
ATOM 717 N N . PHE A 1 85 ? 2.181 -6.033 26.474 1.00 88.44 85 PHE A N 1
ATOM 718 C CA . PHE A 1 85 ? 3.530 -6.302 25.970 1.00 88.44 85 PHE A CA 1
ATOM 719 C C . PHE A 1 85 ? 4.424 -5.061 26.068 1.00 88.44 85 PHE A C 1
ATOM 721 O O . PHE A 1 85 ? 3.946 -3.934 26.140 1.00 88.44 85 PHE A O 1
ATOM 728 N N . HIS A 1 86 ? 5.742 -5.268 26.041 1.00 85.94 86 HIS A N 1
ATOM 729 C CA . HIS A 1 86 ? 6.736 -4.185 26.121 1.00 85.94 86 HIS A CA 1
ATOM 730 C C . HIS A 1 86 ? 7.622 -4.072 24.880 1.00 85.94 86 HIS A C 1
ATOM 732 O O . HIS A 1 86 ? 8.300 -3.060 24.691 1.00 85.94 86 HIS A O 1
ATOM 738 N N . ARG A 1 87 ? 7.632 -5.109 24.038 1.00 90.31 87 ARG A N 1
ATOM 739 C CA . ARG A 1 87 ? 8.500 -5.205 22.866 1.00 90.31 87 ARG A CA 1
ATOM 740 C C . ARG A 1 87 ? 7.720 -5.713 21.667 1.00 90.31 87 ARG A C 1
ATOM 742 O O . ARG A 1 87 ? 6.849 -6.563 21.829 1.00 90.31 87 ARG A O 1
ATOM 749 N N . ALA A 1 88 ? 8.072 -5.218 20.490 1.00 92.25 88 ALA A N 1
ATOM 750 C CA . ALA A 1 88 ? 7.521 -5.663 19.222 1.00 92.25 88 ALA A CA 1
ATOM 751 C C . ALA A 1 88 ? 8.644 -5.875 18.200 1.00 92.25 88 ALA A C 1
ATOM 753 O O . ALA A 1 88 ? 9.639 -5.147 18.192 1.00 92.25 88 ALA A O 1
ATOM 754 N N . ILE A 1 89 ? 8.462 -6.875 17.339 1.00 95.50 89 ILE A N 1
ATOM 755 C CA . ILE A 1 89 ? 9.302 -7.117 16.167 1.00 95.50 89 ILE A CA 1
ATOM 756 C C . ILE A 1 89 ? 8.404 -6.965 14.938 1.00 95.50 89 ILE A C 1
ATOM 758 O O . ILE A 1 89 ? 7.411 -7.681 14.822 1.00 95.50 89 ILE A O 1
ATOM 762 N N . LEU A 1 90 ? 8.729 -6.028 14.048 1.00 95.12 90 LEU A N 1
ATOM 763 C CA . LEU A 1 90 ? 8.038 -5.822 12.775 1.00 95.12 90 LEU A CA 1
ATOM 764 C C . LEU A 1 90 ? 8.893 -6.385 11.641 1.00 95.12 90 LEU A C 1
ATOM 766 O O . LEU A 1 90 ? 10.024 -5.954 11.434 1.00 95.12 90 LEU A O 1
ATOM 770 N N . MET A 1 91 ? 8.356 -7.354 10.909 1.00 96.75 91 MET A N 1
ATOM 771 C CA . MET A 1 91 ? 9.043 -7.987 9.784 1.00 96.75 91 MET A CA 1
ATOM 772 C C . MET A 1 91 ? 8.300 -7.638 8.500 1.00 96.75 91 MET A C 1
ATOM 774 O O . MET A 1 91 ? 7.120 -7.965 8.386 1.00 96.75 91 MET A O 1
ATOM 778 N N . SER A 1 92 ? 8.980 -6.968 7.568 1.00 95.88 92 SER A N 1
ATOM 779 C CA . SER A 1 92 ? 8.464 -6.650 6.230 1.00 95.88 92 SER A CA 1
ATOM 780 C C . SER A 1 92 ? 7.094 -5.958 6.248 1.00 95.88 92 SER A C 1
ATOM 782 O O . SER A 1 92 ? 6.219 -6.233 5.429 1.00 95.88 92 SER A O 1
ATOM 784 N N . GLY A 1 93 ? 6.873 -5.056 7.211 1.00 93.31 93 GLY A N 1
ATOM 785 C CA . GLY A 1 93 ? 5.576 -4.410 7.370 1.00 93.31 93 GLY A CA 1
ATOM 786 C C . GLY A 1 93 ? 5.567 -3.214 8.313 1.00 93.31 93 GLY A C 1
ATOM 787 O O . GLY A 1 93 ? 6.208 -3.200 9.364 1.00 93.31 93 GLY A O 1
ATOM 788 N N . SER A 1 94 ? 4.765 -2.218 7.943 1.00 92.31 94 SER A N 1
ATOM 789 C CA . SER A 1 94 ? 4.490 -1.020 8.736 1.00 92.31 94 SER A CA 1
ATOM 790 C C . SER A 1 94 ? 3.023 -0.607 8.614 1.00 92.31 94 SER A C 1
ATOM 792 O O . SER A 1 94 ? 2.421 -0.758 7.552 1.00 92.31 94 SER A O 1
ATOM 794 N N . ALA A 1 95 ? 2.469 0.006 9.665 1.00 90.31 95 ALA A N 1
ATOM 795 C CA . ALA A 1 95 ? 1.151 0.646 9.630 1.00 90.31 95 ALA A CA 1
ATOM 796 C C . ALA A 1 95 ? 1.067 1.839 8.651 1.00 90.31 95 ALA A C 1
ATOM 798 O O . ALA A 1 95 ? -0.027 2.280 8.309 1.00 90.31 95 ALA A O 1
ATOM 799 N N . LEU A 1 96 ? 2.212 2.371 8.204 1.00 89.88 96 LEU A N 1
ATOM 800 C CA . LEU A 1 96 ? 2.295 3.434 7.198 1.00 89.88 96 LEU A CA 1
ATOM 801 C C . LEU A 1 96 ? 2.240 2.901 5.758 1.00 89.88 96 LEU A C 1
ATOM 803 O O . LEU A 1 96 ? 2.145 3.694 4.823 1.00 89.88 96 LEU A O 1
ATOM 807 N N . SER A 1 97 ? 2.307 1.581 5.573 1.00 92.12 97 SER A N 1
ATOM 808 C CA . SER A 1 97 ? 2.293 0.956 4.249 1.00 92.12 97 SER A CA 1
ATOM 809 C C . SER A 1 97 ? 0.934 1.161 3.567 1.00 92.12 97 SER A C 1
ATOM 811 O O . SER A 1 97 ? -0.102 1.135 4.241 1.00 92.12 97 SER A O 1
ATOM 813 N N . PRO A 1 98 ? 0.887 1.315 2.233 1.00 88.19 98 PRO A N 1
ATOM 814 C CA . PRO A 1 98 ? -0.350 1.641 1.515 1.00 88.19 98 PRO A CA 1
ATOM 815 C C . PRO A 1 98 ? -1.445 0.567 1.625 1.00 88.19 98 PRO A C 1
ATOM 817 O O . PRO A 1 98 ? -2.627 0.884 1.497 1.00 88.19 98 PRO A O 1
ATOM 820 N N . TRP A 1 99 ? -1.060 -0.680 1.905 1.00 90.62 99 TRP A N 1
ATOM 821 C CA . TRP A 1 99 ? -1.943 -1.836 2.081 1.00 90.62 99 TRP A CA 1
ATOM 822 C C . TRP A 1 99 ? -2.368 -2.083 3.542 1.00 90.62 99 TRP A C 1
ATOM 824 O O . TRP A 1 99 ? -3.247 -2.910 3.784 1.00 90.62 99 TRP A O 1
ATOM 834 N N . ALA A 1 100 ? -1.779 -1.388 4.523 1.00 91.69 100 ALA A N 1
ATOM 835 C CA . ALA A 1 100 ? -1.983 -1.682 5.946 1.00 91.69 100 ALA A CA 1
ATOM 836 C C . ALA A 1 100 ? -3.365 -1.267 6.482 1.00 91.69 100 ALA A C 1
ATOM 838 O O . ALA A 1 100 ? -3.840 -1.837 7.464 1.00 91.69 100 ALA A O 1
ATOM 839 N N . LEU A 1 101 ? -4.008 -0.280 5.848 1.00 88.81 101 LEU A N 1
ATOM 840 C CA . LEU A 1 101 ? -5.312 0.247 6.248 1.00 88.81 101 LEU A CA 1
ATOM 841 C C . LEU A 1 101 ? -6.290 0.259 5.074 1.00 88.81 101 LEU A C 1
ATOM 843 O O . LEU A 1 101 ? -5.964 0.694 3.967 1.00 88.81 101 LEU A O 1
ATOM 847 N N . VAL A 1 102 ? -7.524 -0.158 5.352 1.00 89.38 102 VAL A N 1
ATOM 848 C CA . VAL A 1 102 ? -8.625 -0.134 4.391 1.00 89.38 102 VAL A CA 1
ATOM 849 C C . VAL A 1 102 ? -9.126 1.298 4.227 1.00 89.38 102 VAL A C 1
ATOM 851 O O . VAL A 1 102 ? -9.501 1.957 5.196 1.00 89.38 102 VAL A O 1
ATOM 854 N N . ARG A 1 103 ? -9.178 1.770 2.978 1.00 81.69 103 ARG A N 1
ATOM 855 C CA . ARG A 1 103 ? -9.601 3.144 2.652 1.00 81.69 103 ARG A CA 1
ATOM 856 C C . ARG A 1 103 ? -11.108 3.362 2.738 1.00 81.69 103 ARG A C 1
ATOM 858 O O . ARG A 1 103 ? -11.542 4.414 3.185 1.00 81.69 103 ARG A O 1
ATOM 865 N N . ASP A 1 104 ? -11.894 2.386 2.286 1.00 84.69 104 ASP A N 1
ATOM 866 C CA . ASP A 1 104 ? -13.360 2.471 2.248 1.00 84.69 104 ASP A CA 1
ATOM 867 C C . ASP A 1 104 ? -13.992 1.160 2.752 1.00 84.69 104 ASP A C 1
ATOM 869 O O . ASP A 1 104 ? -14.517 0.362 1.967 1.00 84.69 104 ASP A O 1
ATOM 873 N N . PRO A 1 105 ? -13.921 0.894 4.071 1.00 88.31 105 PRO A N 1
ATOM 874 C CA . PRO A 1 105 ? -14.482 -0.323 4.655 1.00 88.31 105 PRO A CA 1
ATOM 875 C C . PRO A 1 105 ? -16.007 -0.381 4.489 1.00 88.31 105 PRO A C 1
ATOM 877 O O . PRO A 1 105 ? -16.580 -1.459 4.322 1.00 88.31 105 PRO A O 1
ATOM 880 N N . ALA A 1 106 ? -16.676 0.778 4.468 1.00 87.12 106 ALA A N 1
ATOM 881 C CA . ALA A 1 106 ? -18.120 0.870 4.300 1.00 87.12 106 ALA A CA 1
ATOM 882 C C . ALA A 1 106 ? -18.560 0.358 2.923 1.00 87.12 106 ALA A C 1
ATOM 884 O O . ALA A 1 106 ? -19.539 -0.386 2.831 1.00 87.12 106 ALA A O 1
ATOM 885 N N . ARG A 1 107 ? -17.841 0.698 1.846 1.00 89.94 107 ARG A N 1
ATOM 886 C CA . ARG A 1 107 ? -18.116 0.169 0.501 1.00 89.94 107 ARG A CA 1
ATOM 887 C C . ARG A 1 107 ? -18.092 -1.354 0.463 1.00 89.94 107 ARG A C 1
ATOM 889 O O . ARG A 1 107 ? -19.047 -1.941 -0.048 1.00 89.94 107 ARG A O 1
ATOM 896 N N . TYR A 1 108 ? -17.055 -1.979 1.016 1.00 92.25 108 TYR A N 1
ATOM 897 C CA . TYR A 1 108 ? -16.935 -3.438 1.022 1.00 92.25 108 TYR A CA 1
ATOM 898 C C . TYR A 1 108 ? -17.988 -4.096 1.920 1.00 92.25 108 TYR A C 1
ATOM 900 O O . TYR A 1 108 ? -18.618 -5.070 1.509 1.00 92.25 108 TYR A O 1
ATOM 908 N N . ALA A 1 109 ? -18.287 -3.510 3.084 1.00 91.00 109 ALA A N 1
ATOM 909 C CA . ALA A 1 109 ? -19.359 -3.987 3.957 1.00 91.00 109 ALA A CA 1
ATOM 910 C C . ALA A 1 109 ? -20.731 -3.983 3.257 1.00 91.00 109 ALA A C 1
ATOM 912 O O . ALA A 1 109 ? -21.488 -4.949 3.353 1.00 91.00 109 ALA A O 1
ATOM 913 N N . ARG A 1 110 ? -21.049 -2.935 2.486 1.00 90.25 110 ARG A N 1
ATOM 914 C CA . ARG A 1 110 ? -22.302 -2.875 1.710 1.00 90.25 110 ARG A CA 1
ATOM 915 C C . ARG A 1 110 ? -22.332 -3.882 0.567 1.00 90.25 110 ARG A C 1
ATOM 917 O O . ARG A 1 110 ? -23.409 -4.350 0.212 1.00 90.25 110 ARG A O 1
ATOM 924 N N . GLN A 1 111 ? -21.185 -4.181 -0.039 1.00 93.06 111 GLN A N 1
ATOM 925 C CA . GLN A 1 111 ? -21.086 -5.185 -1.096 1.00 93.06 111 GLN A CA 1
ATOM 926 C C . GLN A 1 111 ? -21.420 -6.577 -0.552 1.00 93.06 111 GLN A C 1
ATOM 928 O O . GLN A 1 111 ? -22.228 -7.280 -1.155 1.00 93.06 111 GLN A O 1
ATOM 933 N N . VAL A 1 112 ? -20.896 -6.911 0.630 1.00 94.69 112 VAL A N 1
ATOM 934 C CA . VAL A 1 112 ? -21.250 -8.138 1.362 1.00 94.69 112 VAL A CA 1
ATOM 935 C C . VAL A 1 112 ? -22.724 -8.137 1.754 1.00 94.69 112 VAL A C 1
ATOM 937 O O . VAL A 1 112 ? -23.424 -9.108 1.488 1.00 94.69 112 VAL A O 1
ATOM 940 N N . ALA A 1 113 ? -23.237 -7.036 2.309 1.00 94.31 113 ALA A N 1
ATOM 941 C CA . ALA A 1 113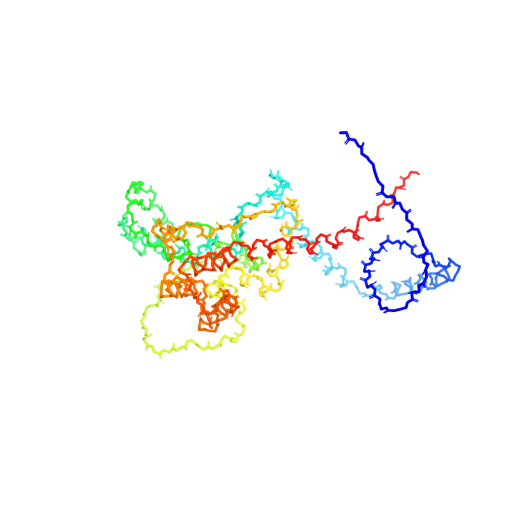 ? -24.650 -6.928 2.673 1.00 94.31 113 ALA A CA 1
ATOM 942 C C . ALA A 1 113 ? -25.590 -7.135 1.479 1.00 94.31 113 ALA A C 1
ATOM 944 O O . ALA A 1 113 ? -26.578 -7.861 1.585 1.00 94.31 113 ALA A O 1
ATOM 945 N N . LYS A 1 114 ? -25.258 -6.536 0.330 1.00 94.00 114 LYS A N 1
ATOM 946 C CA . LYS A 1 114 ? -26.019 -6.692 -0.911 1.00 94.00 114 LYS A CA 1
ATOM 947 C C . LYS A 1 114 ? -26.008 -8.145 -1.389 1.00 94.00 114 LYS A C 1
ATOM 949 O O . LYS A 1 114 ? -27.057 -8.652 -1.770 1.00 94.00 114 LYS A O 1
ATOM 954 N N . HIS A 1 115 ? -24.849 -8.803 -1.364 1.00 95.06 115 HIS A N 1
ATOM 955 C CA . HIS A 1 115 ? -24.708 -10.204 -1.778 1.00 95.06 115 HIS A CA 1
ATOM 956 C C . HIS A 1 115 ? -25.445 -11.166 -0.843 1.00 95.06 115 HIS A C 1
ATOM 958 O O . HIS A 1 115 ? -26.128 -12.077 -1.297 1.00 95.06 115 HIS A O 1
ATOM 964 N N . ALA A 1 116 ? -25.403 -10.904 0.463 1.00 95.19 116 ALA A N 1
ATOM 965 C CA . ALA A 1 116 ? -26.097 -11.690 1.478 1.00 95.19 116 ALA A CA 1
ATOM 966 C C . ALA A 1 116 ? -27.619 -11.433 1.540 1.00 95.19 116 ALA A C 1
ATOM 968 O O . ALA A 1 116 ? -28.306 -11.976 2.413 1.00 95.19 116 ALA A O 1
ATOM 969 N N . ALA A 1 117 ? -28.156 -10.608 0.633 1.00 95.00 117 ALA A N 1
ATOM 970 C CA . ALA A 1 117 ? -29.552 -10.182 0.598 1.00 95.00 117 ALA A CA 1
ATOM 971 C C . ALA A 1 117 ? -30.026 -9.547 1.923 1.00 95.00 117 ALA A C 1
ATOM 973 O O . ALA A 1 117 ? -31.130 -9.825 2.395 1.00 95.00 117 ALA A O 1
ATOM 974 N N . CYS A 1 118 ? -29.184 -8.712 2.542 1.00 94.69 118 CYS A N 1
ATOM 975 C CA . CYS A 1 118 ? -29.595 -7.833 3.635 1.00 94.69 118 CYS A CA 1
ATOM 976 C C . CYS A 1 118 ? -30.105 -6.491 3.064 1.00 94.69 118 CYS A C 1
ATOM 978 O O . CYS A 1 118 ? -29.437 -5.911 2.199 1.00 94.69 118 CYS A O 1
ATOM 980 N N . PRO A 1 119 ? -31.269 -5.980 3.514 1.00 90.56 119 PRO A N 1
ATOM 981 C CA . PRO A 1 119 ? -31.804 -4.708 3.034 1.00 90.56 119 PRO A CA 1
ATOM 982 C C . PRO A 1 119 ? -30.855 -3.534 3.318 1.00 90.56 119 PRO A C 1
ATOM 984 O O . PRO A 1 119 ? -30.175 -3.498 4.344 1.00 90.56 119 PRO A O 1
ATOM 987 N N . ARG A 1 120 ? -30.798 -2.571 2.388 1.00 83.69 120 ARG A N 1
ATOM 988 C CA . ARG A 1 120 ? -29.846 -1.444 2.436 1.00 83.69 120 ARG A CA 1
ATOM 989 C C . ARG A 1 120 ? -30.286 -0.318 3.371 1.00 83.69 120 ARG A C 1
ATOM 991 O O . ARG A 1 120 ? -29.422 0.392 3.870 1.00 83.69 120 ARG A O 1
ATOM 998 N N . ASP A 1 121 ? -31.588 -0.214 3.619 1.00 86.06 121 ASP A N 1
ATOM 999 C CA . ASP A 1 121 ? -32.209 0.865 4.399 1.00 86.06 121 ASP A CA 1
ATOM 1000 C C . ASP A 1 121 ? -32.342 0.517 5.892 1.00 86.06 121 ASP A C 1
ATOM 1002 O O . ASP A 1 121 ? -33.011 1.215 6.649 1.00 86.06 121 ASP A O 1
ATOM 1006 N N . LEU A 1 122 ? -31.721 -0.586 6.324 1.00 84.38 122 LEU A N 1
ATOM 1007 C CA . LEU A 1 122 ? -31.677 -0.972 7.730 1.00 84.38 122 LEU A CA 1
ATOM 1008 C C . LEU A 1 122 ? -30.790 -0.021 8.532 1.00 84.38 122 LEU A C 1
ATOM 1010 O O . LEU A 1 122 ? -29.750 0.446 8.055 1.00 84.38 122 LEU A O 1
ATOM 1014 N N . SER A 1 123 ? -31.145 0.178 9.802 1.00 89.81 123 SER A N 1
ATOM 1015 C CA . SER A 1 123 ? -30.225 0.802 10.749 1.00 89.81 123 SER A CA 1
ATOM 1016 C C . SER A 1 123 ? -28.941 -0.028 10.880 1.00 89.81 123 SER A C 1
ATOM 1018 O O . SER A 1 123 ? -28.925 -1.238 10.637 1.00 89.81 123 SER A O 1
ATOM 1020 N N . HIS A 1 124 ? -27.844 0.603 11.311 1.00 85.81 124 HIS A N 1
ATOM 1021 C CA . HIS A 1 124 ? -26.556 -0.082 11.475 1.00 85.81 124 HIS A CA 1
ATOM 1022 C C . HIS A 1 124 ? -26.671 -1.353 12.340 1.00 85.81 124 HIS A C 1
ATOM 1024 O O . HIS A 1 124 ? -26.118 -2.399 12.003 1.00 85.81 124 HIS A O 1
ATOM 1030 N N . THR A 1 125 ? -27.447 -1.292 13.423 1.00 89.31 125 THR A N 1
ATOM 1031 C CA . THR A 1 125 ? -27.660 -2.418 14.341 1.00 89.31 125 THR A CA 1
ATOM 1032 C C . THR A 1 125 ? -28.431 -3.566 13.686 1.00 89.31 125 THR A C 1
ATOM 1034 O O . THR A 1 125 ? -28.057 -4.730 13.844 1.00 89.31 125 THR A O 1
ATOM 1037 N N . GLU A 1 126 ? -29.486 -3.259 12.930 1.00 91.75 126 GLU A N 1
ATOM 1038 C CA . GLU A 1 126 ? -30.306 -4.260 12.235 1.00 91.75 126 GLU A CA 1
ATOM 1039 C C . GLU A 1 126 ? -29.554 -4.901 11.071 1.00 91.75 126 GLU A C 1
ATOM 1041 O O . GLU A 1 126 ? -29.641 -6.113 10.873 1.00 91.75 126 GLU A O 1
ATOM 1046 N N . LEU A 1 127 ? -28.753 -4.117 10.346 1.00 91.06 127 LEU A N 1
ATOM 1047 C CA . LEU A 1 127 ? -27.872 -4.628 9.303 1.00 91.06 127 LEU A CA 1
ATOM 1048 C C . LEU A 1 127 ? -26.883 -5.653 9.874 1.00 91.06 127 LEU A C 1
ATOM 1050 O O . LEU A 1 127 ? -26.727 -6.742 9.321 1.00 91.06 127 LEU A O 1
ATOM 1054 N N . LEU A 1 128 ? -26.245 -5.334 11.005 1.00 91.50 128 LEU A N 1
ATOM 1055 C CA . LEU A 1 128 ? -25.336 -6.261 11.680 1.00 91.50 128 LEU A CA 1
ATOM 1056 C C . LEU A 1 128 ? -26.057 -7.508 12.197 1.00 91.50 128 LEU A C 1
ATOM 1058 O O . LEU A 1 128 ? -25.475 -8.590 12.188 1.00 91.50 128 LEU A O 1
ATOM 1062 N N . LYS A 1 129 ? -27.306 -7.382 12.654 1.00 94.81 129 LYS A N 1
ATOM 1063 C CA . LYS A 1 129 ? -28.120 -8.540 13.039 1.00 94.81 129 LYS A CA 1
ATOM 1064 C C . LYS A 1 129 ? -28.387 -9.442 11.831 1.00 94.81 129 LYS A C 1
ATOM 1066 O O . LYS A 1 129 ? -28.088 -10.628 11.910 1.00 94.81 129 LYS A O 1
ATOM 1071 N N . CYS A 1 130 ? -28.824 -8.870 10.707 1.00 95.19 130 CYS A N 1
ATOM 1072 C CA . CYS A 1 130 ? -29.034 -9.609 9.462 1.00 95.19 130 CYS A CA 1
ATOM 1073 C C . CYS A 1 130 ? -27.766 -10.348 9.025 1.00 95.19 130 CYS A C 1
ATOM 1075 O O . CYS A 1 130 ? -27.816 -11.544 8.762 1.00 95.19 130 CYS A O 1
ATOM 1077 N N . LEU A 1 131 ? -26.615 -9.668 8.999 1.00 95.44 131 LEU A N 1
ATOM 1078 C CA . LEU A 1 131 ? -25.345 -10.276 8.592 1.00 95.44 131 LEU A CA 1
ATOM 1079 C C . LEU A 1 131 ? -24.922 -11.443 9.497 1.00 95.44 131 LEU A C 1
ATOM 1081 O O . LEU A 1 131 ? -24.387 -12.424 8.992 1.00 95.44 131 LEU A O 1
ATOM 1085 N N . ARG A 1 132 ? -25.181 -11.368 10.810 1.00 96.31 132 ARG A N 1
ATOM 1086 C CA . ARG A 1 132 ? -24.874 -12.456 11.760 1.00 96.31 132 ARG A CA 1
ATOM 1087 C C . ARG A 1 132 ? -25.751 -13.694 11.577 1.00 96.31 132 ARG A C 1
ATOM 1089 O O . ARG A 1 132 ? -25.325 -14.780 11.947 1.00 96.31 132 ARG A O 1
ATOM 1096 N N . GLU A 1 133 ? -26.954 -13.537 11.033 1.00 96.44 133 GLU A N 1
ATOM 1097 C CA . GLU A 1 133 ? -27.886 -14.644 10.779 1.00 96.44 133 GLU A CA 1
ATOM 1098 C C . GLU A 1 133 ? -27.576 -15.391 9.467 1.00 96.44 133 GLU A C 1
ATOM 1100 O O . GLU A 1 133 ? -28.125 -16.464 9.216 1.00 96.44 133 GLU A O 1
ATOM 1105 N N . LYS A 1 134 ? -26.694 -14.851 8.614 1.00 96.88 134 LYS A N 1
ATOM 1106 C CA . LYS A 1 134 ? -26.334 -15.459 7.326 1.00 96.88 134 LYS A CA 1
ATOM 1107 C C . LYS A 1 134 ? -25.245 -16.522 7.501 1.00 96.88 134 LYS A C 1
ATOM 1109 O O . LYS A 1 134 ? -24.342 -16.347 8.320 1.00 96.88 134 LYS A O 1
ATOM 1114 N N . PRO A 1 135 ? -25.275 -17.608 6.706 1.00 97.25 135 PRO A N 1
ATOM 1115 C CA . PRO A 1 135 ? -24.223 -18.613 6.754 1.00 97.25 135 PRO A CA 1
ATOM 1116 C C . PRO A 1 135 ? -22.888 -18.013 6.304 1.00 97.25 135 PRO A C 1
ATOM 1118 O O . PRO A 1 135 ? -22.830 -17.238 5.347 1.00 97.25 135 PRO A O 1
ATOM 1121 N N . LEU A 1 136 ? -21.806 -18.409 6.976 1.00 95.81 136 LEU A N 1
ATOM 1122 C CA . LEU A 1 136 ? -20.464 -17.893 6.705 1.00 95.81 136 LEU A CA 1
ATOM 1123 C C . LEU A 1 136 ? -20.046 -18.102 5.242 1.00 95.81 136 LEU A C 1
ATOM 1125 O O . LEU A 1 136 ? -19.472 -17.203 4.637 1.00 95.81 136 LEU A O 1
ATOM 1129 N N . GLU A 1 137 ? -20.380 -19.254 4.660 1.00 97.00 137 GLU A N 1
ATOM 1130 C CA . GLU A 1 137 ? -20.072 -19.574 3.263 1.00 97.00 137 GLU A CA 1
ATOM 1131 C C . GLU A 1 137 ? -20.694 -18.566 2.285 1.00 97.00 137 GLU A C 1
ATOM 1133 O O . GLU A 1 137 ? -20.031 -18.121 1.350 1.00 97.00 137 GLU A O 1
ATOM 1138 N N . LEU A 1 138 ? -21.921 -18.104 2.553 1.00 96.62 138 LEU A N 1
ATOM 1139 C CA . LEU A 1 138 ? -22.560 -17.064 1.747 1.00 96.62 138 LEU A CA 1
ATOM 1140 C C . LEU A 1 138 ? -21.799 -15.738 1.851 1.00 96.62 138 LEU A C 1
ATOM 1142 O O . LEU A 1 138 ? -21.579 -15.084 0.834 1.00 96.62 138 LEU A O 1
ATOM 1146 N N . LEU A 1 139 ? -21.362 -15.353 3.052 1.00 95.50 139 LEU A N 1
ATOM 1147 C CA . LEU A 1 139 ? -20.591 -14.123 3.248 1.00 95.50 139 LEU A CA 1
ATOM 1148 C C . LEU A 1 139 ? -19.242 -14.189 2.519 1.00 95.50 139 LEU A C 1
ATOM 1150 O O . LEU A 1 139 ? -18.886 -13.241 1.816 1.00 95.50 139 LEU A O 1
ATOM 1154 N N . LEU A 1 140 ? -18.538 -15.320 2.625 1.00 95.38 140 LEU A N 1
ATOM 1155 C CA . LEU A 1 140 ? -17.252 -15.557 1.961 1.00 95.38 140 LEU A CA 1
ATOM 1156 C C . LEU A 1 140 ? -17.378 -15.676 0.436 1.00 95.38 140 LEU A C 1
ATOM 1158 O O . LEU A 1 140 ? -16.449 -15.306 -0.273 1.00 95.38 140 LEU A O 1
ATOM 1162 N N . SER A 1 141 ? -18.529 -16.122 -0.077 1.00 96.44 141 SER A N 1
ATOM 1163 C CA . SER A 1 141 ? -18.799 -16.193 -1.522 1.00 96.44 141 SER A CA 1
ATOM 1164 C C . SER A 1 141 ? -19.008 -14.826 -2.189 1.00 96.44 141 SER A C 1
ATOM 1166 O O . SER A 1 141 ? -19.157 -14.754 -3.410 1.00 96.44 141 SER A O 1
ATOM 1168 N N . THR A 1 142 ? -19.046 -13.736 -1.413 1.00 95.69 142 THR A N 1
ATOM 1169 C CA . THR A 1 142 ? -19.197 -12.385 -1.963 1.00 95.69 142 THR A CA 1
ATOM 1170 C C . THR A 1 142 ? -18.018 -12.072 -2.890 1.00 95.69 142 THR A C 1
ATOM 1172 O O . THR A 1 142 ? -16.872 -12.121 -2.440 1.00 95.69 142 THR A O 1
ATOM 1175 N N . PRO A 1 143 ? -18.252 -11.663 -4.151 1.00 94.06 143 PRO A N 1
ATOM 1176 C CA . PRO A 1 143 ? -17.179 -11.335 -5.084 1.00 94.06 143 PRO A CA 1
ATOM 1177 C C . PRO A 1 143 ? -16.570 -9.970 -4.740 1.00 94.06 143 PRO A C 1
ATOM 1179 O O . PRO A 1 143 ? -16.906 -8.956 -5.352 1.00 94.06 143 PRO A O 1
ATOM 1182 N N . VAL A 1 144 ? -15.708 -9.920 -3.724 1.00 93.38 144 VAL A N 1
ATOM 1183 C CA . VAL A 1 144 ? -15.004 -8.703 -3.304 1.00 93.38 144 VAL A CA 1
ATOM 1184 C C . VAL A 1 144 ? -13.650 -8.633 -4.000 1.00 93.38 144 VAL A C 1
ATOM 1186 O O . VAL A 1 144 ? -12.783 -9.470 -3.776 1.00 93.38 144 VAL A O 1
ATOM 1189 N N . VAL A 1 145 ? -13.465 -7.607 -4.831 1.00 90.81 145 VAL A N 1
ATOM 1190 C CA . VAL A 1 145 ? -12.206 -7.348 -5.538 1.00 90.81 145 VAL A CA 1
ATOM 1191 C C . VAL A 1 145 ? -11.577 -6.089 -4.955 1.00 90.81 145 VAL A C 1
ATOM 1193 O O . VAL A 1 145 ? -12.131 -4.994 -5.091 1.00 90.81 145 VAL A O 1
ATOM 1196 N N . ALA A 1 146 ? -10.433 -6.251 -4.292 1.00 89.19 146 ALA A N 1
ATOM 1197 C CA . ALA A 1 146 ? -9.602 -5.129 -3.875 1.00 89.19 146 ALA A CA 1
ATOM 1198 C C . ALA A 1 146 ? -8.802 -4.607 -5.082 1.00 89.19 146 ALA A C 1
ATOM 1200 O O . ALA A 1 146 ? -8.306 -5.417 -5.868 1.00 89.19 146 ALA A O 1
ATOM 1201 N N . PRO A 1 147 ? -8.640 -3.283 -5.241 1.00 90.25 147 PRO A N 1
ATOM 1202 C CA . PRO A 1 147 ? -7.647 -2.737 -6.158 1.00 90.25 147 PRO A CA 1
ATOM 1203 C C . PRO A 1 147 ? -6.249 -3.285 -5.840 1.00 90.25 147 PRO A C 1
ATOM 1205 O O . PRO A 1 147 ? -5.905 -3.453 -4.667 1.00 90.25 147 PRO A O 1
ATOM 1208 N N . GLU A 1 148 ? -5.432 -3.521 -6.868 1.00 91.56 148 GLU A N 1
ATOM 1209 C CA . GLU A 1 148 ? -4.038 -3.947 -6.688 1.00 91.56 148 GLU A CA 1
ATOM 1210 C C . GLU A 1 148 ? -3.297 -3.019 -5.713 1.00 91.56 148 GLU A C 1
ATOM 1212 O O . GLU A 1 148 ? -3.514 -1.803 -5.724 1.00 91.56 148 GLU A O 1
ATOM 1217 N N . PHE A 1 149 ? -2.420 -3.604 -4.890 1.00 91.56 149 PHE A N 1
ATOM 1218 C CA . PHE A 1 149 ? -1.625 -2.921 -3.855 1.00 91.56 149 PHE A CA 1
ATOM 1219 C C . PHE A 1 149 ? -2.428 -2.342 -2.678 1.00 91.56 149 PHE A C 1
ATOM 1221 O O . PHE A 1 149 ? -1.886 -1.601 -1.858 1.00 91.56 149 PHE A O 1
ATOM 1228 N N . THR A 1 150 ? -3.711 -2.692 -2.564 1.00 89.31 150 THR A N 1
ATOM 1229 C CA . THR A 1 150 ? -4.588 -2.271 -1.463 1.00 89.31 150 THR A CA 1
ATOM 1230 C C . THR A 1 150 ? -5.307 -3.465 -0.837 1.00 89.31 150 THR A C 1
ATOM 1232 O O . THR A 1 150 ? -5.270 -4.576 -1.362 1.00 89.31 150 THR A O 1
ATOM 1235 N N . THR A 1 151 ? -5.978 -3.242 0.293 1.00 90.50 151 THR A N 1
ATOM 1236 C CA . THR A 1 151 ? -6.749 -4.267 1.005 1.00 90.50 151 THR A CA 1
ATOM 1237 C C . THR A 1 151 ? -8.236 -3.916 1.035 1.00 90.50 151 THR A C 1
ATOM 1239 O O . THR A 1 151 ? -8.621 -2.754 1.187 1.00 90.50 151 THR A O 1
ATOM 1242 N N . ALA A 1 152 ? -9.094 -4.930 0.863 1.00 91.81 152 ALA A N 1
ATOM 1243 C CA . ALA A 1 152 ? -10.547 -4.767 0.971 1.00 91.81 152 ALA A CA 1
ATOM 1244 C C . ALA A 1 152 ? -11.049 -4.935 2.410 1.00 91.81 152 ALA A C 1
ATOM 1246 O O . ALA A 1 152 ? -11.859 -4.144 2.886 1.00 91.81 152 ALA A O 1
ATOM 1247 N N . PHE A 1 153 ? -10.541 -5.951 3.108 1.00 92.62 153 PHE A N 1
ATOM 1248 C CA . PHE A 1 153 ? -10.820 -6.201 4.518 1.00 92.62 153 PHE A CA 1
ATOM 1249 C C . PHE A 1 153 ? -9.511 -6.199 5.295 1.00 92.62 153 PHE A C 1
ATOM 1251 O O . PHE A 1 153 ? -8.521 -6.780 4.858 1.00 92.62 153 PHE A O 1
ATOM 1258 N N . GLY A 1 154 ? -9.512 -5.529 6.440 1.00 92.12 154 GLY A N 1
ATOM 1259 C CA . GLY A 1 154 ? -8.321 -5.288 7.235 1.00 92.12 154 GLY A CA 1
ATOM 1260 C C . GLY A 1 154 ? -8.573 -4.190 8.263 1.00 92.12 154 GLY A C 1
ATOM 1261 O O . GLY A 1 154 ? -9.726 -3.799 8.472 1.00 92.12 154 GLY A O 1
ATOM 1262 N N . PRO A 1 155 ? -7.509 -3.684 8.901 1.00 91.88 155 PRO A N 1
ATOM 1263 C CA . PRO A 1 155 ? -7.613 -2.578 9.837 1.00 91.88 155 PRO A CA 1
ATOM 1264 C C . PRO A 1 155 ? -8.274 -1.354 9.186 1.00 91.88 155 PRO A C 1
ATOM 1266 O O . PRO A 1 155 ? -8.016 -1.035 8.024 1.00 91.88 155 PRO A O 1
ATOM 1269 N N . SER A 1 156 ? -9.109 -0.646 9.942 1.00 87.94 156 SER A N 1
ATOM 1270 C CA . SER A 1 156 ? -9.734 0.612 9.524 1.00 87.94 156 SER A CA 1
ATOM 1271 C C . SER A 1 156 ? -9.738 1.606 10.673 1.00 87.94 156 SER A C 1
ATOM 1273 O O . SER A 1 156 ? -9.736 1.212 11.836 1.00 87.94 156 SER A O 1
ATOM 1275 N N . ILE A 1 157 ? -9.786 2.892 10.347 1.00 84.38 157 ILE A N 1
ATOM 1276 C CA . ILE A 1 157 ? -9.857 3.959 11.344 1.00 84.38 157 ILE A CA 1
ATOM 1277 C C . ILE A 1 157 ? -11.295 4.036 11.846 1.00 84.38 157 ILE A C 1
ATOM 1279 O O . ILE A 1 157 ? -12.195 4.440 11.113 1.00 84.38 157 ILE A O 1
ATOM 1283 N N . ASP A 1 158 ? -11.499 3.599 13.082 1.00 79.00 158 ASP A N 1
ATOM 1284 C CA . ASP A 1 158 ? -12.801 3.530 13.744 1.00 79.00 158 ASP A CA 1
ATOM 1285 C C . ASP A 1 158 ? -12.969 4.605 14.831 1.00 79.00 158 ASP A C 1
ATOM 1287 O O . ASP A 1 158 ? -14.081 4.836 15.302 1.00 79.00 158 ASP A O 1
ATOM 1291 N N . GLY A 1 159 ? -11.875 5.269 15.228 1.00 76.94 159 GLY A N 1
ATOM 1292 C CA . GLY A 1 159 ? -11.857 6.231 16.330 1.00 76.94 159 GLY A CA 1
ATOM 1293 C C . GLY A 1 159 ? -11.964 5.590 17.719 1.00 76.94 159 GLY A C 1
ATOM 1294 O O . GLY A 1 159 ? -12.095 6.314 18.703 1.00 76.94 159 GLY A O 1
ATOM 1295 N N . VAL A 1 160 ? -11.908 4.255 17.809 1.00 78.75 160 VAL A N 1
ATOM 1296 C CA . VAL A 1 160 ? -11.976 3.494 19.067 1.00 78.75 160 VAL A CA 1
ATOM 1297 C C . VAL A 1 160 ? -10.665 2.755 19.309 1.00 78.75 160 VAL A C 1
ATOM 1299 O O . VAL A 1 160 ? -10.018 2.980 20.330 1.00 78.75 160 VAL A O 1
ATOM 1302 N N . ILE A 1 161 ? -10.263 1.883 18.381 1.00 80.56 161 ILE A N 1
ATOM 1303 C CA . ILE A 1 161 ? -9.011 1.119 18.458 1.00 80.56 161 ILE A CA 1
ATOM 1304 C C . ILE A 1 161 ? -7.912 1.844 17.681 1.00 80.56 161 ILE A C 1
ATOM 1306 O O . ILE A 1 161 ? -6.791 1.991 18.172 1.00 80.56 161 ILE A O 1
ATOM 1310 N N . ILE A 1 162 ? -8.234 2.302 16.470 1.00 81.19 162 ILE A N 1
ATOM 1311 C CA . ILE A 1 162 ? -7.316 3.033 15.600 1.00 81.19 162 ILE A CA 1
ATOM 1312 C C . ILE A 1 162 ? -7.849 4.455 15.472 1.00 81.19 162 ILE A C 1
ATOM 1314 O O . ILE A 1 162 ? -8.810 4.725 14.750 1.00 81.19 162 ILE A O 1
ATOM 1318 N N . ASP A 1 163 ? -7.200 5.363 16.194 1.00 78.88 163 ASP A N 1
ATOM 1319 C CA . ASP A 1 163 ? -7.462 6.796 16.145 1.00 78.88 163 ASP A CA 1
ATOM 1320 C C . ASP A 1 163 ? -6.334 7.541 15.419 1.00 78.88 163 ASP A C 1
ATOM 1322 O O . ASP A 1 163 ? -5.205 7.066 15.293 1.00 78.88 163 ASP A O 1
ATOM 1326 N N . THR A 1 164 ? -6.649 8.741 14.945 1.00 73.56 164 THR A N 1
ATOM 1327 C CA . THR A 1 164 ? -5.695 9.648 14.298 1.00 73.56 164 THR A CA 1
ATOM 1328 C C . THR A 1 164 ? -4.990 10.566 15.301 1.00 73.56 164 THR A C 1
ATOM 1330 O O . THR A 1 164 ? -4.301 11.504 14.907 1.00 73.56 164 THR A O 1
ATOM 1333 N N . GLY A 1 165 ? -5.193 10.359 16.608 1.00 66.75 165 GLY A N 1
ATOM 1334 C CA . GLY A 1 165 ? -4.752 11.268 17.669 1.00 66.75 165 GLY A CA 1
ATOM 1335 C C . GLY A 1 165 ? -5.485 12.614 17.721 1.00 66.75 165 GLY A C 1
ATOM 1336 O O . GLY A 1 165 ? -5.287 13.369 18.668 1.00 66.75 165 GLY A O 1
ATOM 1337 N N . LEU A 1 166 ? -6.348 12.903 16.743 1.00 65.56 166 LEU A N 1
ATOM 1338 C CA . LEU A 1 166 ? -7.220 14.073 16.686 1.00 65.56 166 LEU A CA 1
ATOM 1339 C C . LEU A 1 166 ? -8.627 13.684 17.126 1.00 65.56 166 LEU A C 1
ATOM 1341 O O . LEU A 1 166 ? -9.578 13.851 16.369 1.00 65.56 166 LEU A O 1
ATOM 1345 N N . SER A 1 167 ? -8.766 13.096 18.318 1.00 55.06 167 SER A N 1
ATOM 1346 C CA . SER A 1 167 ? -10.106 12.898 18.863 1.00 55.06 167 SER A CA 1
ATOM 1347 C C . SER A 1 167 ? -10.758 14.273 18.951 1.00 55.06 167 SER A C 1
ATOM 1349 O O . SER A 1 167 ? -10.395 15.074 19.812 1.00 55.06 167 SER A O 1
ATOM 1351 N N . GLU A 1 168 ? -11.734 14.538 18.083 1.00 48.97 168 GLU A N 1
ATOM 1352 C CA . GLU A 1 168 ? -12.783 15.487 18.406 1.00 48.97 168 GLU A CA 1
ATOM 1353 C C . GLU A 1 168 ? -13.276 15.078 19.791 1.00 48.97 168 GLU A C 1
ATOM 1355 O O . GLU A 1 168 ? -13.629 13.917 20.036 1.00 48.97 168 GLU A O 1
ATOM 1360 N N . THR A 1 169 ? -13.207 15.995 20.748 1.00 35.09 169 THR A N 1
ATOM 1361 C CA . THR A 1 169 ? -13.955 15.862 21.987 1.00 35.09 169 THR A CA 1
ATOM 1362 C C . THR A 1 169 ? -15.407 15.736 21.573 1.00 35.09 169 THR A C 1
ATOM 1364 O O . THR A 1 169 ? -16.046 16.744 21.292 1.00 35.09 169 THR A O 1
ATOM 1367 N N . ARG A 1 170 ? -15.920 14.508 21.466 1.00 36.19 170 ARG A N 1
ATOM 1368 C CA . ARG A 1 170 ? -17.343 14.262 21.266 1.00 36.19 170 ARG A CA 1
ATOM 1369 C C . ARG A 1 170 ? -18.044 14.947 22.442 1.00 36.19 170 ARG A C 1
ATOM 1371 O O . ARG A 1 170 ? -17.855 14.483 23.571 1.00 36.19 170 ARG A O 1
ATOM 1378 N N . PRO A 1 171 ? -18.775 16.063 22.251 1.00 31.98 171 PRO A N 1
ATOM 1379 C CA . PRO A 1 171 ? -19.485 16.667 23.361 1.00 31.98 171 PRO A CA 1
ATOM 1380 C C . PRO A 1 171 ? -20.468 15.618 23.879 1.00 31.98 171 PRO A C 1
ATOM 1382 O O . PRO A 1 171 ? -21.235 15.031 23.116 1.00 31.98 171 PRO A O 1
ATOM 1385 N N . ALA A 1 172 ? -20.406 15.335 25.179 1.00 37.84 172 ALA A N 1
ATOM 1386 C CA . ALA A 1 172 ? -21.147 14.256 25.834 1.00 37.84 172 ALA A CA 1
ATOM 1387 C C . ALA A 1 172 ? -22.681 14.441 25.830 1.00 37.84 172 ALA A C 1
ATOM 1389 O O . ALA A 1 172 ? -23.393 13.645 26.433 1.00 37.84 172 ALA A O 1
ATOM 1390 N N . ASN A 1 173 ? -23.202 15.442 25.121 1.00 37.41 173 ASN A N 1
ATOM 1391 C CA . ASN A 1 173 ? -24.615 15.778 25.059 1.00 37.41 173 ASN A CA 1
ATOM 1392 C C . ASN A 1 173 ? -25.070 15.860 23.600 1.00 37.41 173 ASN A C 1
ATOM 1394 O O . ASN A 1 173 ? -25.200 16.943 23.047 1.00 37.41 173 ASN A O 1
ATOM 1398 N N . ASN A 1 174 ? -25.262 14.701 22.976 1.00 33.09 174 ASN A N 1
ATOM 1399 C CA . ASN A 1 174 ? -26.368 14.463 22.048 1.00 33.09 174 ASN A CA 1
ATOM 1400 C C . ASN A 1 174 ? -26.435 12.961 21.763 1.00 33.09 174 ASN A C 1
ATOM 1402 O O . ASN A 1 174 ? -25.719 12.401 20.929 1.00 33.09 174 ASN A O 1
ATOM 1406 N N . LYS A 1 175 ? -27.314 12.288 22.510 1.00 39.50 175 LYS A N 1
ATOM 1407 C CA . LYS A 1 175 ? -28.047 11.160 21.946 1.00 39.50 175 LYS A CA 1
ATOM 1408 C C . LYS A 1 175 ? -28.917 11.797 20.871 1.00 39.50 175 LYS A C 1
ATOM 1410 O O . LYS A 1 175 ? -29.824 12.513 21.252 1.00 39.50 175 LYS A O 1
ATOM 1415 N N . ASP A 1 176 ? -28.498 11.709 19.613 1.00 37.72 176 ASP A N 1
ATOM 1416 C CA . ASP A 1 176 ? -29.348 11.603 18.422 1.00 37.72 176 ASP A CA 1
ATOM 1417 C C . ASP A 1 176 ? -28.475 11.685 17.154 1.00 37.72 176 ASP A C 1
ATOM 1419 O O . ASP A 1 176 ? -27.671 12.593 16.965 1.00 37.72 176 ASP A O 1
ATOM 1423 N N . SER A 1 177 ? -28.619 10.657 16.311 1.00 37.06 177 SER A N 1
ATOM 1424 C CA . SER A 1 177 ? -28.304 10.612 14.874 1.00 37.06 177 SER A CA 1
ATOM 1425 C C . SER A 1 177 ? -26.935 11.121 14.380 1.00 37.06 177 SER A C 1
ATOM 1427 O O . SER A 1 177 ? -26.827 12.227 13.860 1.00 37.06 177 SER A O 1
ATOM 1429 N N . HIS A 1 178 ? -25.931 10.238 14.323 1.00 39.06 178 HIS A N 1
ATOM 1430 C CA . HIS A 1 178 ? -25.008 10.248 13.178 1.00 39.06 178 HIS A CA 1
ATOM 1431 C C . HIS A 1 178 ? -25.498 9.214 12.166 1.00 39.06 178 HIS A C 1
ATOM 1433 O O . HIS A 1 178 ? -25.103 8.049 12.175 1.00 39.06 178 HIS A O 1
ATOM 1439 N N . SER A 1 179 ? -26.431 9.659 11.327 1.00 28.56 179 SER A N 1
ATOM 1440 C CA . SER A 1 179 ? -26.708 9.017 10.049 1.00 28.56 179 SER A CA 1
ATOM 1441 C C . SER A 1 179 ? -25.448 9.157 9.196 1.00 28.56 179 SER A C 1
ATOM 1443 O O . SER A 1 179 ? -24.997 10.274 8.942 1.00 28.56 179 SER A O 1
ATOM 1445 N N . TYR A 1 180 ? -24.843 8.041 8.789 1.00 39.69 180 TYR A N 1
ATOM 1446 C CA . TYR A 1 180 ? -23.924 8.063 7.657 1.00 39.69 180 TYR A CA 1
ATOM 1447 C C . TYR A 1 180 ? -24.773 8.385 6.433 1.00 39.69 180 TYR A C 1
ATOM 1449 O O . TYR A 1 180 ? -25.447 7.499 5.908 1.00 39.69 180 TYR A O 1
ATOM 1457 N N . ASP A 1 181 ? -24.799 9.658 6.045 1.00 24.69 181 ASP A N 1
ATOM 1458 C CA . ASP A 1 181 ? -25.620 10.117 4.936 1.00 24.69 181 ASP A CA 1
ATOM 1459 C C . ASP A 1 181 ? -25.211 9.375 3.658 1.00 24.69 181 ASP A C 1
ATOM 1461 O O . ASP A 1 181 ? -24.067 9.416 3.195 1.00 24.69 181 ASP A O 1
ATOM 1465 N N . TYR A 1 182 ? -26.159 8.600 3.146 1.00 33.19 182 TYR A N 1
ATOM 1466 C CA . TYR A 1 182 ? -25.993 7.657 2.054 1.00 33.19 182 TYR A CA 1
ATOM 1467 C C . TYR A 1 182 ? -26.525 8.285 0.764 1.00 33.19 182 TYR A C 1
ATOM 1469 O O . TYR A 1 182 ? -27.207 7.634 -0.017 1.00 33.19 182 TYR A O 1
ATOM 1477 N N . HIS A 1 183 ? -26.217 9.554 0.507 1.00 29.88 183 HIS A N 1
ATOM 1478 C CA . HIS A 1 183 ? -26.577 10.198 -0.748 1.00 29.88 183 HIS A CA 1
ATOM 1479 C C . HIS A 1 183 ? -25.467 11.102 -1.263 1.00 29.88 183 HIS A C 1
ATOM 1481 O O . HIS A 1 183 ? -25.327 12.247 -0.859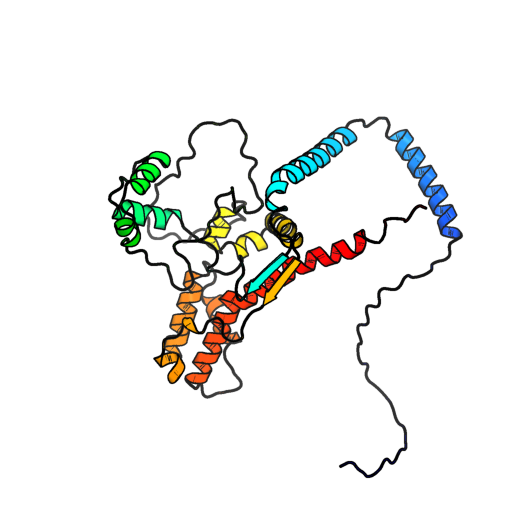 1.00 29.88 183 HIS A O 1
ATOM 1487 N N . THR A 1 184 ? -24.723 10.595 -2.247 1.00 30.05 184 THR A N 1
ATOM 1488 C CA . THR A 1 184 ? -24.449 11.338 -3.489 1.00 30.05 184 THR A CA 1
ATOM 1489 C C . THR A 1 184 ? -23.784 10.418 -4.510 1.00 30.05 184 THR A C 1
ATOM 1491 O O . THR A 1 184 ? -22.603 10.091 -4.430 1.00 30.05 184 THR A O 1
ATOM 1494 N N . GLN A 1 185 ? -24.557 9.998 -5.510 1.00 37.03 185 GLN A N 1
ATOM 1495 C CA . GLN A 1 185 ? -24.010 9.656 -6.817 1.00 37.03 185 GLN A CA 1
ATOM 1496 C C . GLN A 1 185 ? -24.533 10.665 -7.841 1.00 37.03 185 GLN A C 1
ATOM 1498 O O . GLN A 1 185 ? -25.691 11.068 -7.773 1.00 37.03 185 GLN A O 1
ATOM 1503 N N . ASN A 1 186 ? -23.671 10.965 -8.814 1.00 33.91 186 ASN A N 1
ATOM 1504 C CA . ASN A 1 186 ? -23.962 11.502 -10.147 1.00 33.91 186 ASN A CA 1
ATOM 1505 C C . ASN A 1 186 ? -24.048 13.028 -10.324 1.00 33.91 186 ASN A C 1
ATOM 1507 O O . ASN A 1 186 ? -25.112 13.638 -10.312 1.00 33.91 186 ASN A O 1
ATOM 1511 N N . SER A 1 187 ? -22.902 13.612 -10.686 1.00 29.14 187 SER A N 1
ATOM 1512 C CA . SER A 1 187 ? -22.799 14.635 -11.739 1.00 29.14 187 SER A CA 1
ATOM 1513 C C . SER A 1 187 ? -21.416 14.537 -12.412 1.00 29.14 187 SER A C 1
ATOM 1515 O O . SER A 1 187 ? -20.411 14.526 -11.698 1.00 29.14 187 SER A O 1
ATOM 1517 N N . PRO A 1 188 ? -21.318 14.429 -13.751 1.00 39.31 188 PRO A N 1
ATOM 1518 C CA . PRO A 1 188 ? -20.039 14.408 -14.454 1.00 39.31 188 PRO A CA 1
ATOM 1519 C C . PRO A 1 188 ? -19.561 15.838 -14.752 1.00 39.31 188 PRO A C 1
ATOM 1521 O O . PRO A 1 188 ? -20.322 16.647 -15.272 1.00 39.31 188 PRO A O 1
ATOM 1524 N N . GLY A 1 189 ? -18.287 16.138 -14.470 1.00 39.69 189 GLY A N 1
ATOM 1525 C CA . GLY A 1 189 ? -17.597 17.260 -15.125 1.00 39.69 189 GLY A CA 1
ATOM 1526 C C . GLY A 1 189 ? -17.081 18.423 -14.272 1.00 39.69 189 GLY A C 1
ATOM 1527 O O . GLY A 1 189 ? -16.825 19.478 -14.842 1.00 39.69 189 GLY A O 1
ATOM 1528 N N . ARG A 1 190 ? -16.856 18.281 -12.957 1.00 32.97 190 ARG A N 1
ATOM 1529 C CA . ARG A 1 190 ? -16.125 19.315 -12.195 1.00 32.97 190 ARG A CA 1
ATOM 1530 C C . ARG A 1 190 ? -14.897 18.726 -11.495 1.00 32.97 190 ARG A C 1
ATOM 1532 O O . ARG A 1 190 ? -15.080 17.860 -10.639 1.00 32.97 190 ARG A O 1
ATOM 1539 N N . PRO A 1 191 ? -13.661 19.150 -11.827 1.00 38.41 191 PRO A N 1
ATOM 1540 C CA . PRO A 1 191 ? -12.515 18.818 -10.993 1.00 38.41 191 PRO A CA 1
ATOM 1541 C C . PRO A 1 191 ? -12.735 19.431 -9.600 1.00 38.41 191 PRO A C 1
ATOM 1543 O O . PRO A 1 191 ? -13.241 20.557 -9.509 1.00 38.41 191 PRO A O 1
ATOM 1546 N N . PRO A 1 192 ? -12.421 18.700 -8.516 1.00 40.69 192 PRO A N 1
ATOM 1547 C CA . PRO A 1 192 ? -12.527 19.247 -7.172 1.00 40.69 192 PRO A CA 1
ATOM 1548 C C . PRO A 1 192 ? -11.625 20.487 -7.060 1.00 40.69 192 PRO A C 1
ATOM 1550 O O . PRO A 1 192 ? -10.513 20.470 -7.599 1.00 40.69 192 PRO A O 1
ATOM 1553 N N . PRO A 1 193 ? -12.085 21.569 -6.408 1.00 34.00 193 PRO A N 1
ATOM 1554 C CA . PRO A 1 193 ? -11.229 22.719 -6.150 1.00 34.00 193 PRO A CA 1
ATOM 1555 C C . PRO A 1 193 ? -10.008 22.284 -5.318 1.00 34.00 193 PRO A C 1
ATOM 1557 O O . PRO A 1 193 ? -10.122 21.353 -4.515 1.00 34.00 193 PRO A O 1
ATOM 1560 N N . PRO A 1 194 ? -8.838 22.923 -5.502 1.00 36.25 194 PRO A N 1
ATOM 1561 C CA . PRO A 1 194 ? -7.672 22.634 -4.678 1.00 36.25 194 PRO A CA 1
ATOM 1562 C C . PRO A 1 194 ? -8.017 22.905 -3.205 1.00 36.25 194 PRO A C 1
ATOM 1564 O O . PRO A 1 194 ? -8.660 23.919 -2.915 1.00 36.25 194 PRO A O 1
ATOM 1567 N N . PRO A 1 195 ? -7.636 22.017 -2.271 1.00 44.19 195 PRO A N 1
ATOM 1568 C CA . PRO A 1 195 ? -8.021 22.167 -0.879 1.00 44.19 195 PRO A CA 1
ATOM 1569 C C . PRO A 1 195 ? -7.309 23.380 -0.276 1.00 44.19 195 PRO A C 1
ATOM 1571 O O . PRO A 1 195 ? -6.096 23.371 -0.068 1.00 44.19 195 PRO A O 1
ATOM 1574 N N . SER A 1 196 ? -8.074 24.417 0.066 1.00 37.28 196 SER A N 1
ATOM 1575 C CA . SER A 1 196 ? -7.740 25.233 1.230 1.00 37.28 196 SER A CA 1
ATOM 1576 C C . SER A 1 196 ? -7.698 24.278 2.420 1.00 37.28 196 SER A C 1
ATOM 1578 O O . SER A 1 196 ? -8.708 23.622 2.659 1.00 37.28 196 SER A O 1
ATOM 1580 N N . ALA A 1 197 ? -6.539 24.153 3.073 1.00 41.25 197 ALA A N 1
ATOM 1581 C CA . ALA A 1 197 ? -6.243 23.264 4.200 1.00 41.25 197 ALA A CA 1
ATOM 1582 C C . ALA A 1 197 ? -7.491 22.843 5.001 1.00 41.25 197 ALA A C 1
ATOM 1584 O O . ALA A 1 197 ? -7.906 23.520 5.937 1.00 41.25 197 ALA A O 1
ATOM 1585 N N . SER A 1 198 ? -8.117 21.737 4.599 1.00 41.94 198 SER A N 1
ATOM 1586 C CA . SER A 1 198 ? -9.257 21.181 5.311 1.00 41.94 198 SER A CA 1
ATOM 1587 C C . SER A 1 198 ? -8.720 20.549 6.590 1.00 41.94 198 SER A C 1
ATOM 1589 O O . SER A 1 198 ? -7.938 19.599 6.530 1.00 41.94 198 SER A O 1
ATOM 1591 N N . GLU A 1 199 ? -9.151 21.055 7.741 1.00 53.44 199 GLU A N 1
ATOM 1592 C CA . GLU A 1 199 ? -8.835 20.529 9.080 1.00 53.44 199 GLU A CA 1
ATOM 1593 C C . GLU A 1 199 ? -9.329 19.076 9.292 1.00 53.44 199 GLU A C 1
ATOM 1595 O O . GLU A 1 199 ? -8.982 18.422 10.275 1.00 53.44 199 GLU A O 1
ATOM 1600 N N . ASN A 1 200 ? -10.078 18.524 8.331 1.00 67.06 200 ASN A N 1
ATOM 1601 C CA . ASN A 1 200 ? -10.644 17.181 8.363 1.00 67.06 200 ASN A CA 1
ATOM 1602 C C . ASN A 1 200 ? -9.617 16.111 7.960 1.00 67.06 200 ASN A C 1
ATOM 1604 O O . ASN A 1 200 ? -9.499 15.730 6.792 1.00 67.06 200 ASN A O 1
ATOM 1608 N N . ILE A 1 201 ? -8.911 15.547 8.944 1.00 71.44 201 ILE A N 1
ATOM 1609 C CA . ILE A 1 201 ? -7.939 14.459 8.728 1.00 71.44 201 ILE A CA 1
ATOM 1610 C C . ILE A 1 201 ? -8.541 13.237 8.020 1.00 71.44 201 ILE A C 1
ATOM 1612 O O . ILE A 1 201 ? -7.849 12.574 7.255 1.00 71.44 201 ILE A O 1
ATOM 1616 N N . ASN A 1 202 ? -9.836 12.964 8.212 1.00 70.31 202 ASN A N 1
ATOM 1617 C CA . ASN A 1 202 ? -10.539 11.860 7.552 1.00 70.31 202 ASN A CA 1
ATOM 1618 C C . ASN A 1 202 ? -10.571 12.030 6.026 1.00 70.31 202 ASN A C 1
ATOM 1620 O O . ASN A 1 202 ? -10.426 11.056 5.287 1.00 70.31 202 ASN A O 1
ATOM 1624 N N . GLU A 1 203 ? -10.689 13.270 5.548 1.00 70.38 203 GLU A N 1
ATOM 1625 C CA . GLU A 1 203 ? -10.637 13.586 4.123 1.00 70.38 203 GLU A CA 1
ATOM 1626 C C . GLU A 1 203 ? -9.209 13.448 3.585 1.00 70.38 203 GLU A C 1
ATOM 1628 O O . GLU A 1 203 ? -9.003 12.873 2.517 1.00 70.38 203 GLU A O 1
ATOM 1633 N N . ALA A 1 204 ? -8.205 13.856 4.368 1.00 71.81 204 ALA A N 1
ATOM 1634 C CA . ALA A 1 204 ? -6.798 13.638 4.037 1.00 71.81 204 ALA A CA 1
ATOM 1635 C C . ALA A 1 204 ? -6.432 12.142 3.988 1.00 71.81 204 ALA A C 1
ATOM 1637 O O . ALA A 1 204 ? -5.686 11.726 3.104 1.00 71.81 204 ALA A O 1
ATOM 1638 N N . ILE A 1 205 ? -6.985 11.312 4.878 1.00 73.69 205 ILE A N 1
ATOM 1639 C CA . ILE A 1 205 ? -6.793 9.854 4.870 1.00 73.69 205 ILE A CA 1
ATOM 1640 C C . ILE A 1 205 ? -7.427 9.238 3.625 1.00 73.69 205 ILE A C 1
ATOM 1642 O O . ILE A 1 205 ? -6.790 8.433 2.944 1.00 73.69 205 ILE A O 1
ATOM 1646 N N . ALA A 1 206 ? -8.663 9.629 3.309 1.00 66.31 206 ALA A N 1
ATOM 1647 C CA . ALA A 1 206 ? -9.340 9.181 2.097 1.00 66.31 206 ALA A CA 1
ATOM 1648 C C . ALA A 1 206 ? -8.604 9.645 0.825 1.00 66.31 206 ALA A C 1
ATOM 1650 O O . ALA A 1 206 ? -8.636 8.958 -0.198 1.00 66.31 206 ALA A O 1
ATOM 1651 N N . ALA A 1 207 ? -7.926 10.796 0.884 1.00 64.50 207 ALA A N 1
ATOM 1652 C CA . ALA A 1 207 ? -7.218 11.388 -0.241 1.00 64.50 207 ALA A CA 1
ATOM 1653 C C . ALA A 1 207 ? -5.787 10.861 -0.438 1.00 64.50 207 ALA A C 1
ATOM 1655 O O . ALA A 1 207 ? -5.376 10.652 -1.574 1.00 64.50 207 ALA A O 1
ATOM 1656 N N . GLY A 1 208 ? -5.016 10.670 0.628 1.00 64.88 208 GLY A N 1
ATOM 1657 C CA . GLY A 1 208 ? -3.577 10.390 0.564 1.00 64.88 208 GLY A CA 1
ATOM 1658 C C . GLY A 1 208 ? -3.143 9.121 1.290 1.00 64.88 208 GLY A C 1
ATOM 1659 O O . GLY A 1 208 ? -1.951 8.820 1.305 1.00 64.88 208 GLY A O 1
ATOM 1660 N N . GLY A 1 209 ? -4.075 8.379 1.889 1.00 72.62 209 GLY A N 1
ATOM 1661 C CA . GLY A 1 209 ? -3.769 7.274 2.790 1.00 72.62 209 GLY A CA 1
ATOM 1662 C C . GLY A 1 209 ? -3.381 7.754 4.191 1.00 72.62 209 GLY A C 1
ATOM 1663 O O . GLY A 1 209 ? -2.988 8.902 4.406 1.00 72.62 209 GLY A O 1
ATOM 1664 N N . TYR A 1 210 ? -3.491 6.849 5.164 1.00 76.19 210 TYR A N 1
ATOM 1665 C CA . TYR A 1 210 ? -3.249 7.146 6.578 1.00 76.19 210 TYR A CA 1
ATOM 1666 C C . TYR A 1 210 ? -1.857 7.711 6.848 1.00 76.19 210 TYR A C 1
ATOM 1668 O O . TYR A 1 210 ? -1.736 8.705 7.559 1.00 76.19 210 TYR A O 1
ATOM 1676 N N . GLY A 1 211 ? -0.819 7.117 6.248 1.00 75.88 211 GLY A N 1
ATOM 1677 C CA . GLY A 1 211 ? 0.553 7.557 6.467 1.00 75.88 211 GLY A CA 1
ATOM 1678 C C . GLY A 1 211 ? 0.754 9.021 6.091 1.00 75.88 211 GLY A C 1
ATOM 1679 O O . GLY A 1 211 ? 1.169 9.812 6.930 1.00 75.88 211 GLY A O 1
ATOM 1680 N N . ASN A 1 212 ? 0.368 9.420 4.879 1.00 76.00 212 ASN A N 1
ATOM 1681 C CA . ASN A 1 212 ? 0.505 10.813 4.452 1.00 76.00 212 ASN A CA 1
ATOM 1682 C C . ASN A 1 212 ? -0.319 11.764 5.327 1.00 76.00 212 ASN A C 1
ATOM 1684 O O . ASN A 1 212 ? 0.209 12.776 5.775 1.00 76.00 212 ASN A O 1
ATOM 1688 N N . ALA A 1 213 ? -1.573 11.414 5.626 1.00 77.56 213 ALA A N 1
ATOM 1689 C CA . ALA A 1 213 ? -2.476 12.268 6.396 1.00 77.56 213 ALA A CA 1
ATOM 1690 C C . ALA A 1 213 ? -2.021 12.495 7.848 1.00 77.56 213 ALA A C 1
ATOM 1692 O O . ALA A 1 213 ? -2.106 13.609 8.368 1.00 77.56 213 ALA A O 1
ATOM 1693 N N . VAL A 1 214 ? -1.524 11.447 8.509 1.00 79.75 214 VAL A N 1
ATOM 1694 C CA . VAL A 1 214 ? -1.027 11.537 9.887 1.00 79.75 214 VAL A CA 1
ATOM 1695 C C . VAL A 1 214 ? 0.323 12.240 9.934 1.00 79.75 214 VAL A C 1
ATOM 1697 O O . VAL A 1 214 ? 0.557 13.041 10.835 1.00 79.75 214 VAL A O 1
ATOM 1700 N N . LEU A 1 215 ? 1.208 11.988 8.968 1.00 81.62 215 LEU A N 1
ATOM 1701 C CA . LEU A 1 215 ? 2.544 12.584 8.955 1.00 81.62 215 LEU A CA 1
ATOM 1702 C C . LEU A 1 215 ? 2.544 14.060 8.554 1.00 81.62 215 LEU A C 1
ATOM 1704 O O . LEU A 1 215 ? 3.401 14.802 9.039 1.00 81.62 215 LEU A O 1
ATOM 1708 N N . SER A 1 216 ? 1.593 14.496 7.720 1.00 81.81 216 SER A N 1
ATOM 1709 C CA . SER A 1 216 ? 1.429 15.907 7.356 1.00 81.81 216 SER A CA 1
ATOM 1710 C C . SER A 1 216 ? 0.832 16.750 8.486 1.00 81.81 216 SER A C 1
ATOM 1712 O O . SER A 1 216 ? 1.017 17.964 8.504 1.00 81.81 216 SER A O 1
ATOM 1714 N N . ASN A 1 217 ? 0.121 16.134 9.438 1.00 83.25 217 ASN A N 1
ATOM 1715 C CA . ASN A 1 217 ? -0.477 16.828 10.574 1.00 83.25 217 ASN A CA 1
ATOM 1716 C C . ASN A 1 217 ? 0.415 16.710 11.822 1.00 83.25 217 ASN A C 1
ATOM 1718 O O . ASN A 1 217 ? 0.603 15.631 12.380 1.00 83.25 217 ASN A O 1
ATOM 1722 N N . ALA A 1 218 ? 0.937 17.839 12.308 1.00 82.19 218 ALA A N 1
ATOM 1723 C CA . ALA A 1 218 ? 1.878 17.860 13.430 1.00 82.19 218 ALA A CA 1
ATOM 1724 C C . ALA A 1 218 ? 1.309 17.268 14.736 1.00 82.19 218 ALA A C 1
ATOM 1726 O O . ALA A 1 218 ? 2.042 16.619 15.488 1.00 82.19 218 ALA A O 1
ATOM 1727 N N . ILE A 1 219 ? 0.015 17.466 15.008 1.00 81.81 219 ILE A N 1
ATOM 1728 C CA . ILE A 1 219 ? -0.644 16.974 16.226 1.00 81.81 219 ILE A CA 1
ATOM 1729 C C . ILE A 1 219 ? -0.834 15.457 16.131 1.00 81.81 219 ILE A C 1
ATOM 1731 O O . ILE A 1 219 ? -0.412 14.731 17.034 1.00 81.81 219 ILE A O 1
ATOM 1735 N N . ALA A 1 220 ? -1.387 14.974 15.015 1.00 81.44 220 ALA A N 1
ATOM 1736 C CA . ALA A 1 220 ? -1.571 13.547 14.751 1.00 81.44 220 ALA A CA 1
ATOM 1737 C C . ALA A 1 220 ? -0.229 12.796 14.787 1.00 81.44 220 ALA A C 1
ATOM 1739 O O . ALA A 1 220 ? -0.085 11.785 15.480 1.00 81.44 220 ALA A O 1
ATOM 1740 N N . LYS A 1 221 ? 0.799 13.353 14.133 1.00 83.94 221 LYS A N 1
ATOM 1741 C CA . LYS A 1 221 ? 2.173 12.843 14.168 1.00 83.94 221 LYS A CA 1
ATOM 1742 C C . LYS A 1 221 ? 2.709 12.753 15.596 1.00 83.94 221 LYS A C 1
ATOM 1744 O O . LYS A 1 221 ? 3.244 11.715 15.980 1.00 83.94 221 LYS A O 1
ATOM 1749 N N . LYS A 1 222 ? 2.552 13.802 16.413 1.00 83.19 222 LYS A N 1
ATOM 1750 C CA . LYS A 1 222 ? 3.009 13.801 17.815 1.00 83.19 222 LYS A CA 1
ATOM 1751 C C . LYS A 1 222 ? 2.290 12.736 18.648 1.00 83.19 222 LYS A C 1
ATOM 1753 O O . LYS A 1 222 ? 2.939 12.051 19.441 1.00 83.19 222 LYS A O 1
ATOM 1758 N N . ALA A 1 223 ? 0.982 12.571 18.461 1.00 81.50 223 ALA A N 1
ATOM 1759 C CA . ALA A 1 223 ? 0.196 11.545 19.142 1.00 81.50 223 ALA A CA 1
ATOM 1760 C C . ALA A 1 223 ? 0.648 10.127 18.749 1.00 81.50 223 ALA A C 1
ATOM 1762 O O . ALA A 1 223 ? 0.896 9.296 19.626 1.00 81.50 223 ALA A O 1
ATOM 1763 N N . MET A 1 224 ? 0.845 9.873 17.451 1.00 82.50 224 MET A N 1
ATOM 1764 C CA . MET A 1 224 ? 1.364 8.602 16.939 1.00 82.50 224 MET A CA 1
ATOM 1765 C C . MET A 1 224 ? 2.754 8.295 17.509 1.00 82.50 224 MET A C 1
ATOM 1767 O O . MET A 1 224 ? 2.970 7.213 18.050 1.00 82.50 224 MET A O 1
ATOM 1771 N N . VAL A 1 225 ? 3.681 9.254 17.453 1.00 84.38 225 VAL A N 1
ATOM 1772 C CA . VAL A 1 225 ? 5.043 9.106 17.992 1.00 84.38 225 VAL A CA 1
ATOM 1773 C C . VAL A 1 225 ? 5.011 8.838 19.502 1.00 84.38 225 VAL A C 1
ATOM 1775 O O . VAL A 1 225 ? 5.716 7.955 19.996 1.00 84.38 225 VAL A O 1
ATOM 1778 N N . SER A 1 226 ? 4.149 9.533 20.251 1.00 82.50 226 SER A N 1
ATOM 1779 C CA . SER A 1 226 ? 3.960 9.301 21.691 1.00 82.50 226 SER A CA 1
ATOM 1780 C C . SER A 1 226 ? 3.487 7.878 22.001 1.00 82.50 226 SER A C 1
ATOM 1782 O O . SER A 1 226 ? 3.917 7.302 22.998 1.00 82.50 226 SER A O 1
ATOM 1784 N N . LYS A 1 227 ? 2.627 7.282 21.168 1.00 81.38 227 LYS A N 1
ATOM 1785 C CA . LYS A 1 227 ? 2.205 5.879 21.318 1.00 81.38 227 LYS A CA 1
ATOM 1786 C C . LYS A 1 227 ? 3.321 4.910 20.895 1.00 81.38 227 LYS A C 1
ATOM 1788 O O . LYS A 1 227 ? 3.651 3.993 21.639 1.00 81.38 227 LYS A O 1
ATOM 1793 N N . LEU A 1 228 ? 3.959 5.147 19.752 1.00 83.12 228 LEU A N 1
ATOM 1794 C CA . LEU A 1 228 ? 4.975 4.264 19.171 1.00 83.12 228 LEU A CA 1
ATOM 1795 C C . LEU A 1 228 ? 6.233 4.130 20.055 1.00 83.12 228 LEU A C 1
ATOM 1797 O O . LEU A 1 228 ? 6.751 3.035 20.259 1.00 83.12 228 LEU A O 1
ATOM 1801 N N . THR A 1 229 ? 6.704 5.237 20.631 1.00 84.44 229 THR A N 1
ATOM 1802 C CA . THR A 1 229 ? 7.978 5.310 21.387 1.00 84.44 229 THR A CA 1
ATOM 1803 C C . THR A 1 229 ? 7.957 4.638 22.753 1.00 84.44 229 THR A C 1
ATOM 1805 O O . THR A 1 229 ? 9.000 4.491 23.405 1.00 84.44 229 THR A O 1
ATOM 1808 N N . ARG A 1 230 ? 6.773 4.241 23.214 1.00 82.88 230 ARG A N 1
ATOM 1809 C CA . ARG A 1 230 ? 6.596 3.586 24.505 1.00 82.88 230 ARG A CA 1
ATOM 1810 C C . ARG A 1 230 ? 7.003 2.105 24.487 1.00 82.88 230 ARG A C 1
ATOM 1812 O O . ARG A 1 230 ? 7.259 1.568 25.559 1.00 82.88 230 ARG A O 1
ATOM 1819 N N . TYR A 1 231 ? 7.152 1.489 23.314 1.00 86.31 231 TYR A N 1
ATOM 1820 C CA . TYR A 1 231 ? 7.608 0.102 23.160 1.00 86.31 231 TYR A CA 1
ATOM 1821 C C . TYR A 1 231 ? 9.063 0.032 22.683 1.00 86.31 231 TYR A C 1
ATOM 1823 O O . TYR A 1 231 ? 9.542 0.947 22.007 1.00 86.31 231 TYR A O 1
ATOM 1831 N N . ASP A 1 232 ? 9.780 -1.045 23.013 1.00 90.81 232 ASP A N 1
ATOM 1832 C CA . ASP A 1 232 ? 11.011 -1.402 22.293 1.00 90.81 232 ASP A CA 1
ATOM 1833 C C . ASP A 1 232 ? 10.634 -2.020 20.946 1.00 90.81 232 ASP A C 1
ATOM 1835 O O . ASP A 1 232 ? 9.825 -2.948 20.894 1.00 90.81 232 ASP A O 1
ATOM 1839 N N . LEU A 1 233 ? 11.216 -1.510 19.864 1.00 91.44 233 LEU A N 1
ATOM 1840 C CA . LEU A 1 233 ? 10.884 -1.923 18.507 1.00 91.44 233 LEU A CA 1
ATOM 1841 C C . LEU A 1 233 ? 12.133 -2.456 17.808 1.00 91.44 233 LEU A C 1
ATOM 1843 O O . LEU A 1 233 ? 13.148 -1.764 17.752 1.00 91.44 233 LEU A O 1
ATOM 1847 N N . LEU A 1 234 ? 12.038 -3.668 17.268 1.00 94.81 234 LEU A N 1
ATOM 1848 C CA . LEU A 1 234 ? 12.947 -4.180 16.248 1.00 94.81 234 LEU A CA 1
ATOM 1849 C C . LEU A 1 234 ? 12.184 -4.219 14.926 1.00 94.81 234 LEU A C 1
ATOM 1851 O O . LEU A 1 234 ? 11.034 -4.649 14.895 1.00 94.81 234 LEU A O 1
ATOM 1855 N N . LEU A 1 235 ? 12.809 -3.777 13.843 1.00 95.69 235 LEU A N 1
ATOM 1856 C CA . LEU A 1 235 ? 12.220 -3.797 12.509 1.00 95.69 235 LEU A CA 1
ATOM 1857 C C . LEU A 1 235 ? 13.225 -4.324 11.492 1.00 95.69 235 LEU A C 1
ATOM 1859 O O . LEU A 1 235 ? 14.430 -4.134 11.658 1.00 95.69 235 LEU A O 1
ATOM 1863 N N . GLY A 1 236 ? 12.726 -5.007 10.468 1.00 95.31 236 GLY A N 1
ATOM 1864 C CA . GLY A 1 236 ? 13.545 -5.576 9.406 1.00 95.31 236 GLY A CA 1
ATOM 1865 C C . GLY A 1 236 ? 12.761 -5.726 8.110 1.00 95.31 236 GLY A C 1
ATOM 1866 O O . GLY A 1 236 ? 11.541 -5.879 8.131 1.00 95.31 236 GLY A O 1
ATOM 1867 N N . VAL A 1 237 ? 13.487 -5.679 6.999 1.00 97.50 237 VAL A N 1
ATOM 1868 C CA . VAL A 1 237 ? 12.983 -5.854 5.633 1.00 97.50 237 VAL A CA 1
ATOM 1869 C C . VAL A 1 237 ? 13.890 -6.831 4.888 1.00 97.50 237 VAL A C 1
ATOM 1871 O O . VAL A 1 237 ? 15.040 -7.047 5.285 1.00 97.50 237 VAL A O 1
ATOM 1874 N N . VAL A 1 238 ? 13.382 -7.426 3.817 1.00 96.50 238 VAL A N 1
ATOM 1875 C CA . VAL A 1 238 ? 14.138 -8.283 2.901 1.00 96.50 238 VAL A CA 1
ATOM 1876 C C . VAL A 1 238 ? 14.454 -7.542 1.601 1.00 96.50 238 VAL A C 1
ATOM 1878 O O . VAL A 1 238 ? 13.852 -6.522 1.288 1.00 96.50 238 VAL A O 1
ATOM 1881 N N . LYS A 1 239 ? 15.404 -8.062 0.814 1.00 93.69 239 LYS A N 1
ATOM 1882 C CA . LYS A 1 239 ? 15.831 -7.427 -0.446 1.00 93.69 239 LYS A CA 1
ATOM 1883 C C . LYS A 1 239 ? 14.713 -7.344 -1.498 1.00 93.69 239 LYS A C 1
ATOM 1885 O O . LYS A 1 239 ? 14.689 -6.409 -2.282 1.00 93.69 239 LYS A O 1
ATOM 1890 N N . ALA A 1 240 ? 13.830 -8.342 -1.546 1.00 94.94 240 ALA A N 1
ATOM 1891 C CA . ALA A 1 240 ? 12.840 -8.504 -2.610 1.00 94.94 240 ALA A CA 1
ATOM 1892 C C . ALA A 1 240 ? 11.415 -8.614 -2.048 1.00 94.94 240 ALA A C 1
ATOM 1894 O O . ALA A 1 240 ? 10.783 -9.665 -2.131 1.00 94.94 240 ALA A O 1
ATOM 1895 N N . GLU A 1 241 ? 10.914 -7.527 -1.463 1.00 96.31 241 GLU A N 1
ATOM 1896 C CA . GLU A 1 241 ? 9.588 -7.483 -0.824 1.00 96.31 241 GLU A CA 1
ATOM 1897 C C . GLU A 1 241 ? 8.445 -7.656 -1.835 1.00 96.31 241 GLU A C 1
ATOM 1899 O O . GLU A 1 241 ? 7.455 -8.338 -1.577 1.00 96.31 241 GLU A O 1
ATOM 1904 N N . ALA A 1 242 ? 8.591 -7.077 -3.028 1.00 95.56 242 ALA A N 1
ATOM 1905 C CA . ALA A 1 242 ? 7.560 -7.097 -4.062 1.00 95.56 242 ALA A CA 1
ATOM 1906 C C . ALA A 1 242 ? 7.575 -8.357 -4.947 1.00 95.56 242 ALA A C 1
ATOM 1908 O O . ALA A 1 242 ? 6.865 -8.386 -5.954 1.00 95.56 242 ALA A O 1
ATOM 1909 N N . PHE A 1 243 ? 8.342 -9.397 -4.592 1.00 94.88 243 PHE A N 1
ATOM 1910 C CA . PHE A 1 243 ? 8.529 -10.606 -5.408 1.00 94.88 243 PHE A CA 1
ATOM 1911 C C . PHE A 1 243 ? 7.206 -11.239 -5.868 1.00 94.88 243 PHE A C 1
ATOM 1913 O O . PHE A 1 243 ? 7.044 -11.556 -7.043 1.00 94.88 243 PHE A O 1
ATOM 1920 N N . PHE A 1 244 ? 6.220 -11.341 -4.973 1.00 92.94 244 PHE A N 1
ATOM 1921 C CA . PHE A 1 244 ? 4.917 -11.954 -5.264 1.00 92.94 244 PHE A CA 1
ATOM 1922 C C . PHE A 1 244 ? 3.996 -11.118 -6.168 1.00 92.94 244 PHE A C 1
ATOM 1924 O O . PHE A 1 244 ? 2.925 -11.586 -6.545 1.00 92.94 244 PHE A O 1
ATOM 1931 N N . THR A 1 245 ? 4.393 -9.898 -6.537 1.00 93.44 245 THR A N 1
ATOM 1932 C CA . THR A 1 245 ? 3.662 -9.084 -7.526 1.00 93.44 245 THR A CA 1
ATOM 1933 C C . THR A 1 245 ? 3.845 -9.632 -8.946 1.00 93.44 245 THR A C 1
ATOM 1935 O O . THR A 1 245 ? 3.026 -9.385 -9.831 1.00 93.44 245 THR A O 1
ATOM 1938 N N . PHE A 1 246 ? 4.929 -10.370 -9.180 1.00 95.62 246 PHE A N 1
ATOM 1939 C CA . PHE A 1 246 ? 5.308 -10.880 -10.489 1.00 95.62 246 PHE A CA 1
ATOM 1940 C C . PHE A 1 246 ? 4.788 -12.308 -10.687 1.00 95.62 246 PHE A C 1
ATOM 1942 O O . PHE A 1 246 ? 4.714 -13.107 -9.755 1.00 95.62 246 PHE A O 1
ATOM 1949 N N . THR A 1 247 ? 4.412 -12.630 -11.921 1.00 96.00 247 THR A N 1
ATOM 1950 C CA . THR A 1 247 ? 4.030 -13.987 -12.320 1.00 96.00 247 THR A CA 1
ATOM 1951 C C . THR A 1 247 ? 5.274 -14.862 -12.487 1.00 96.00 247 THR A C 1
ATOM 1953 O O . THR A 1 247 ? 6.394 -14.356 -12.576 1.00 96.00 247 THR A O 1
ATOM 1956 N N . GLY A 1 248 ? 5.090 -16.184 -12.559 1.00 95.88 248 GLY A N 1
ATOM 1957 C CA . GLY A 1 248 ? 6.201 -17.116 -12.783 1.00 95.88 248 GLY A CA 1
ATOM 1958 C C . GLY A 1 248 ? 6.994 -16.806 -14.058 1.00 95.88 248 GLY A C 1
ATOM 1959 O O . GLY A 1 248 ? 8.224 -16.808 -14.024 1.00 95.88 248 GLY A O 1
ATOM 1960 N N . ASP A 1 249 ? 6.300 -16.445 -15.140 1.00 95.94 249 ASP A N 1
ATOM 1961 C CA . ASP A 1 249 ? 6.926 -16.104 -16.423 1.00 95.94 249 ASP A CA 1
ATOM 1962 C C . ASP A 1 249 ? 7.761 -14.823 -16.324 1.00 95.94 249 ASP A C 1
ATOM 1964 O O . ASP A 1 249 ? 8.873 -14.763 -16.843 1.00 95.94 249 ASP A O 1
ATOM 1968 N N . ASP A 1 250 ? 7.275 -13.821 -15.586 1.00 96.62 250 ASP A N 1
ATOM 1969 C CA . ASP A 1 250 ? 8.023 -12.579 -15.364 1.00 96.62 250 ASP A CA 1
ATOM 1970 C C . ASP A 1 250 ? 9.318 -12.824 -14.597 1.00 96.62 250 ASP A C 1
ATOM 1972 O O . ASP A 1 250 ? 10.352 -12.217 -14.871 1.00 96.62 250 ASP A O 1
ATOM 1976 N N . ILE A 1 251 ? 9.262 -13.710 -13.604 1.00 95.38 251 ILE A N 1
ATOM 1977 C CA . ILE A 1 251 ? 10.424 -14.071 -12.797 1.00 95.38 251 ILE A CA 1
ATOM 1978 C C . ILE A 1 251 ? 11.418 -14.865 -13.647 1.00 95.38 251 ILE A C 1
ATOM 1980 O O . ILE A 1 251 ? 12.622 -14.671 -13.503 1.00 95.38 251 ILE A O 1
ATOM 1984 N N . GLN A 1 252 ? 10.949 -15.720 -14.554 1.00 95.06 252 GLN A N 1
ATOM 1985 C CA . GLN A 1 252 ? 11.827 -16.538 -15.384 1.00 95.06 252 GLN A CA 1
ATOM 1986 C C . GLN A 1 252 ? 12.475 -15.747 -16.528 1.00 95.06 252 GLN A C 1
ATOM 1988 O O . GLN A 1 252 ? 13.686 -15.849 -16.727 1.00 95.06 252 GLN A O 1
ATOM 1993 N N . TYR A 1 253 ? 11.690 -14.967 -17.271 1.00 96.19 253 TYR A N 1
ATOM 1994 C CA . TYR A 1 253 ? 12.125 -14.340 -18.524 1.00 96.19 253 TYR A CA 1
ATOM 1995 C C . TYR A 1 253 ? 12.384 -12.831 -18.407 1.00 96.19 253 TYR A C 1
ATOM 1997 O O . TYR A 1 253 ? 13.005 -12.246 -19.293 1.00 96.19 253 TYR A O 1
ATOM 2005 N N . GLY A 1 254 ? 11.973 -12.200 -17.306 1.00 96.19 254 GLY A N 1
ATOM 2006 C CA . GLY A 1 254 ? 11.982 -10.747 -17.161 1.00 96.19 254 GLY A CA 1
ATOM 2007 C C . GLY A 1 254 ? 10.665 -10.121 -17.617 1.00 96.19 254 GLY A C 1
ATOM 2008 O O . GLY A 1 254 ? 9.686 -10.816 -17.881 1.00 96.19 254 GLY A O 1
ATOM 2009 N N . ILE A 1 255 ? 10.624 -8.790 -17.683 1.00 97.25 255 ILE A N 1
ATOM 2010 C CA . ILE A 1 255 ? 9.425 -8.052 -18.093 1.00 97.25 255 ILE A CA 1
ATOM 2011 C C . ILE A 1 255 ? 9.746 -7.015 -19.160 1.00 97.25 255 ILE A C 1
ATOM 2013 O O . ILE A 1 255 ? 10.812 -6.405 -19.162 1.00 97.25 255 ILE A O 1
ATOM 2017 N N . GLU A 1 256 ? 8.763 -6.762 -20.014 1.00 95.56 256 GLU A N 1
ATOM 2018 C CA . GLU A 1 256 ? 8.838 -5.708 -21.019 1.00 95.56 256 GLU A CA 1
ATOM 2019 C C . GLU A 1 256 ? 8.583 -4.308 -20.420 1.00 95.56 256 GLU A C 1
ATOM 2021 O O . GLU A 1 256 ? 7.853 -4.181 -19.422 1.00 95.56 256 GLU A O 1
ATOM 2026 N N . PRO A 1 257 ? 9.095 -3.232 -21.052 1.00 94.88 257 PRO A N 1
ATOM 2027 C CA . PRO A 1 257 ? 8.873 -1.849 -20.615 1.00 94.88 257 PRO A CA 1
ATOM 2028 C C . PRO A 1 257 ? 7.389 -1.471 -20.479 1.00 94.88 257 PRO A C 1
ATOM 2030 O O . PRO A 1 257 ? 6.996 -0.735 -19.567 1.00 94.88 257 PRO A O 1
ATOM 2033 N N . ASP A 1 258 ? 6.538 -2.011 -21.354 1.00 96.25 258 ASP A N 1
ATOM 2034 C CA . ASP A 1 258 ? 5.090 -1.791 -21.313 1.00 96.25 258 ASP A CA 1
ATOM 2035 C C . ASP A 1 258 ? 4.465 -2.401 -20.058 1.00 96.25 258 ASP A C 1
ATOM 2037 O O . ASP A 1 258 ? 3.600 -1.800 -19.408 1.00 96.25 258 ASP A O 1
ATOM 2041 N N . ARG A 1 259 ? 4.943 -3.590 -19.673 1.00 96.31 259 ARG A N 1
ATOM 2042 C CA . ARG A 1 259 ? 4.488 -4.280 -18.470 1.00 96.31 259 ARG A CA 1
ATOM 2043 C C . ARG A 1 259 ? 4.940 -3.539 -17.214 1.00 96.31 259 ARG A C 1
ATOM 2045 O O . ARG A 1 259 ? 4.100 -3.295 -16.345 1.00 96.31 259 ARG A O 1
ATOM 2052 N N . ARG A 1 260 ? 6.198 -3.080 -17.163 1.00 96.06 260 ARG A N 1
ATOM 2053 C CA . ARG A 1 260 ? 6.704 -2.164 -16.118 1.00 96.06 260 ARG A CA 1
ATOM 2054 C C . ARG A 1 260 ? 5.809 -0.933 -15.984 1.00 96.06 260 ARG A C 1
ATOM 2056 O O . ARG A 1 260 ? 5.302 -0.643 -14.901 1.00 96.06 260 ARG A O 1
ATOM 2063 N N . SER A 1 261 ? 5.540 -0.252 -17.097 1.00 96.31 261 SER A N 1
ATOM 2064 C CA . SER A 1 261 ? 4.711 0.957 -17.125 1.00 96.31 261 SER A CA 1
ATOM 2065 C C . SER A 1 261 ? 3.287 0.706 -16.631 1.00 96.31 261 SER A C 1
ATOM 2067 O O . SER A 1 261 ? 2.718 1.547 -15.933 1.00 96.31 261 SER A O 1
ATOM 2069 N N . LYS A 1 262 ? 2.693 -0.446 -16.963 1.00 97.06 262 LYS A N 1
ATOM 2070 C CA . LYS A 1 262 ? 1.359 -0.835 -16.488 1.00 97.06 262 LYS A CA 1
ATOM 2071 C C . LYS A 1 262 ? 1.340 -1.068 -14.978 1.00 97.06 262 LYS A C 1
ATOM 2073 O O . LYS A 1 262 ? 0.438 -0.556 -14.312 1.00 97.06 262 LYS A O 1
ATOM 2078 N N . ILE A 1 263 ? 2.318 -1.802 -14.453 1.00 97.06 263 ILE A N 1
ATOM 2079 C CA . ILE A 1 263 ? 2.427 -2.111 -13.023 1.00 97.06 263 ILE A CA 1
ATOM 2080 C C . ILE A 1 263 ? 2.600 -0.820 -12.220 1.00 97.06 263 ILE A C 1
ATOM 2082 O O . ILE A 1 263 ? 1.776 -0.519 -11.358 1.00 97.06 263 ILE A O 1
ATOM 2086 N N . LEU A 1 264 ? 3.598 -0.001 -12.569 1.00 97.06 264 LEU A N 1
ATOM 2087 C CA . LEU A 1 264 ? 3.880 1.252 -11.864 1.00 97.06 264 LEU A CA 1
ATOM 2088 C C . LEU A 1 264 ? 2.708 2.234 -11.954 1.00 97.06 264 LEU A C 1
ATOM 2090 O O . LEU A 1 264 ? 2.328 2.847 -10.959 1.00 97.06 264 LEU A O 1
ATOM 2094 N N . ARG A 1 265 ? 2.063 2.347 -13.121 1.00 97.06 265 ARG A N 1
ATOM 2095 C CA . ARG A 1 265 ? 0.868 3.188 -13.275 1.00 97.06 265 ARG A CA 1
ATOM 2096 C C . ARG A 1 265 ? -0.287 2.705 -12.403 1.00 97.06 265 ARG A C 1
ATOM 2098 O O . ARG A 1 265 ? -1.020 3.538 -11.875 1.00 97.06 265 ARG A O 1
ATOM 2105 N N . THR A 1 266 ? -0.479 1.394 -12.280 1.00 96.38 266 THR A N 1
ATOM 2106 C CA . THR A 1 266 ? -1.545 0.818 -11.447 1.00 96.38 266 THR A CA 1
ATOM 2107 C C . THR A 1 266 ? -1.259 1.056 -9.971 1.00 96.38 266 THR A C 1
ATOM 2109 O O . THR A 1 266 ? -2.132 1.552 -9.261 1.00 96.38 266 THR A O 1
ATOM 2112 N N . PHE A 1 267 ? -0.013 0.838 -9.542 1.00 95.44 267 PHE A N 1
ATOM 2113 C CA . PHE A 1 267 ? 0.449 1.185 -8.202 1.00 95.44 267 PHE A CA 1
ATOM 2114 C C . PHE A 1 267 ? 0.207 2.661 -7.879 1.00 95.44 267 PHE A C 1
ATOM 2116 O O . PHE A 1 267 ? -0.450 2.972 -6.887 1.00 95.44 267 PHE A O 1
ATOM 2123 N N . VAL A 1 268 ? 0.657 3.582 -8.737 1.00 94.69 268 VAL A N 1
ATOM 2124 C CA . VAL A 1 268 ? 0.523 5.023 -8.487 1.00 94.69 268 VAL A CA 1
ATOM 2125 C C . VAL A 1 268 ? -0.945 5.450 -8.434 1.00 94.69 268 VAL A C 1
ATOM 2127 O O . VAL A 1 268 ? -1.326 6.190 -7.532 1.00 94.69 268 VAL A O 1
ATOM 2130 N N . LYS A 1 269 ? -1.789 4.955 -9.347 1.00 93.69 269 LYS A N 1
ATOM 2131 C CA . LYS A 1 269 ? -3.230 5.270 -9.372 1.00 93.69 269 LYS A CA 1
ATOM 2132 C C . LYS A 1 269 ? -3.984 4.751 -8.151 1.00 93.69 269 LYS A C 1
ATOM 2134 O O . LYS A 1 269 ? -4.918 5.403 -7.696 1.00 93.69 269 LYS A O 1
ATOM 2139 N N . ASN A 1 270 ? -3.618 3.571 -7.657 1.00 91.19 270 ASN A N 1
ATOM 2140 C CA . ASN A 1 270 ? -4.288 2.975 -6.507 1.00 91.19 270 ASN A CA 1
ATOM 2141 C C . ASN A 1 270 ? -3.752 3.550 -5.194 1.00 91.19 270 ASN A C 1
ATOM 2143 O O . ASN A 1 270 ? -4.505 3.647 -4.229 1.00 91.19 270 ASN A O 1
ATOM 2147 N N . THR A 1 271 ? -2.490 3.984 -5.155 1.00 88.06 271 THR A N 1
ATOM 2148 C CA . THR A 1 271 ? -1.843 4.497 -3.942 1.00 88.06 271 THR A CA 1
ATOM 2149 C C . THR A 1 271 ? -2.029 6.003 -3.755 1.00 88.06 271 THR A C 1
ATOM 2151 O O . THR A 1 271 ? -2.326 6.432 -2.640 1.00 88.06 271 THR A O 1
ATOM 2154 N N . TYR A 1 272 ? -1.928 6.807 -4.812 1.00 86.81 272 TYR A N 1
ATOM 2155 C CA . TYR A 1 272 ? -1.969 8.270 -4.742 1.00 86.81 272 TYR A CA 1
ATOM 2156 C C . TYR A 1 272 ? -3.215 8.832 -5.432 1.00 86.81 272 TYR A C 1
ATOM 2158 O O . TYR A 1 272 ? -3.804 8.204 -6.308 1.00 86.81 272 TYR A O 1
ATOM 2166 N N . ARG A 1 273 ? -3.619 10.045 -5.042 1.00 83.50 273 ARG A N 1
ATOM 2167 C CA . ARG A 1 273 ? -4.768 10.753 -5.636 1.00 83.50 273 ARG A CA 1
ATOM 2168 C C . ARG A 1 273 ? -4.369 11.940 -6.506 1.00 83.50 273 ARG A C 1
ATOM 2170 O O . ARG A 1 273 ? -5.078 12.255 -7.457 1.00 83.50 273 ARG A O 1
ATOM 2177 N N . TYR A 1 274 ? -3.254 12.589 -6.182 1.00 86.06 274 TYR A N 1
ATOM 2178 C CA . TYR A 1 274 ? -2.787 13.817 -6.826 1.00 86.06 274 TYR A CA 1
ATOM 2179 C C . TYR A 1 274 ? -1.412 13.606 -7.469 1.00 86.06 274 TYR A C 1
ATOM 2181 O O . TYR A 1 274 ? -0.688 12.699 -7.068 1.00 86.06 274 TYR A O 1
ATOM 2189 N N . HIS A 1 275 ? -1.071 14.439 -8.459 1.00 89.19 275 HIS A N 1
ATOM 2190 C CA . HIS A 1 275 ? 0.231 14.454 -9.153 1.00 89.19 275 HIS A CA 1
ATOM 2191 C C . HIS A 1 275 ? 0.679 13.097 -9.720 1.00 89.19 275 HIS A C 1
ATOM 2193 O O . HIS A 1 275 ? 1.853 12.737 -9.683 1.00 89.19 275 HIS A O 1
ATOM 2199 N N . LEU A 1 276 ? -0.271 12.310 -10.237 1.00 93.19 276 LEU A N 1
ATOM 2200 C CA . LEU A 1 276 ? -0.006 10.937 -10.680 1.00 93.19 276 LEU A CA 1
ATOM 2201 C C . LEU A 1 276 ? 1.025 10.870 -11.814 1.00 93.19 276 LEU A C 1
ATOM 2203 O O . LEU A 1 276 ? 1.819 9.934 -11.863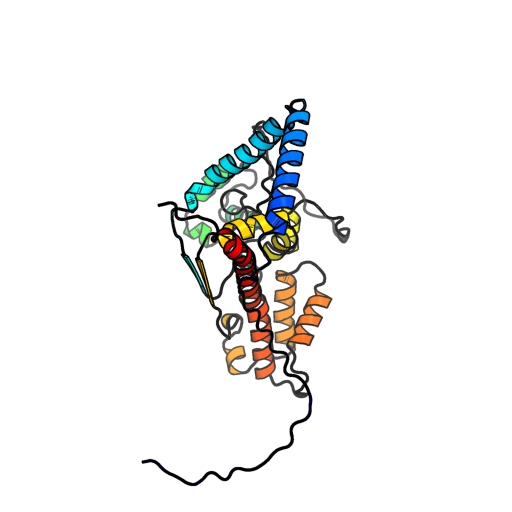 1.00 93.19 276 LEU A O 1
ATOM 2207 N N . SER A 1 277 ? 0.996 11.832 -12.738 1.00 95.44 277 SER A N 1
ATOM 2208 C CA . SER A 1 277 ? 1.932 11.914 -13.864 1.00 95.44 277 SER A CA 1
ATOM 2209 C C . SER A 1 277 ? 3.356 12.192 -13.401 1.00 95.44 277 SER A C 1
ATOM 2211 O O . SER A 1 277 ? 4.289 11.540 -13.859 1.00 95.44 277 SER A O 1
ATOM 2213 N N . GLU A 1 278 ? 3.504 13.134 -12.479 1.00 95.31 278 GLU A N 1
ATOM 2214 C CA . GLU A 1 278 ? 4.774 13.609 -11.952 1.00 95.31 278 GLU A CA 1
ATOM 2215 C C . GLU A 1 278 ? 5.405 12.535 -11.070 1.00 95.31 278 GLU A C 1
ATOM 2217 O O . GLU A 1 278 ? 6.554 12.172 -11.291 1.00 95.31 278 GLU A O 1
ATOM 2222 N N . ILE A 1 279 ? 4.626 11.936 -10.161 1.00 93.00 279 ILE A N 1
ATOM 2223 C CA . ILE A 1 279 ? 5.079 10.826 -9.312 1.00 93.00 279 ILE A CA 1
ATOM 2224 C C . ILE A 1 279 ? 5.546 9.649 -10.173 1.00 93.00 279 ILE A C 1
ATOM 2226 O O . ILE A 1 279 ? 6.621 9.102 -9.938 1.00 93.00 279 ILE A O 1
ATOM 2230 N N . LEU A 1 280 ? 4.763 9.262 -11.186 1.00 96.00 280 LEU A N 1
ATOM 2231 C CA . LEU A 1 280 ? 5.136 8.162 -12.074 1.00 96.00 280 LEU A CA 1
ATOM 2232 C C . LEU A 1 280 ? 6.431 8.467 -12.838 1.00 96.00 280 LEU A C 1
ATOM 2234 O O . LEU A 1 280 ? 7.281 7.587 -12.955 1.00 96.00 280 LEU A O 1
ATOM 2238 N N . ALA A 1 281 ? 6.592 9.696 -13.334 1.00 96.56 281 ALA A N 1
ATOM 2239 C CA . ALA A 1 281 ? 7.809 10.115 -14.022 1.00 96.56 281 ALA A CA 1
ATOM 2240 C C . ALA A 1 281 ? 9.027 10.086 -13.088 1.00 96.56 281 ALA A C 1
ATOM 2242 O O . ALA A 1 281 ? 10.074 9.585 -13.485 1.00 96.56 281 ALA A O 1
ATOM 2243 N N . THR A 1 282 ? 8.883 10.546 -11.841 1.00 96.31 282 THR A N 1
ATOM 2244 C CA . THR A 1 282 ? 9.950 10.485 -10.833 1.00 96.31 282 THR A CA 1
ATOM 2245 C C . THR A 1 282 ? 10.356 9.046 -10.526 1.00 96.31 282 THR A C 1
ATOM 2247 O O . THR A 1 282 ? 11.545 8.752 -10.535 1.00 96.31 282 THR A O 1
ATOM 2250 N N . ILE A 1 283 ? 9.395 8.136 -10.318 1.00 95.50 283 ILE A N 1
ATOM 2251 C CA . ILE A 1 283 ? 9.690 6.718 -10.043 1.00 95.50 283 ILE A CA 1
ATOM 2252 C C . ILE A 1 283 ? 10.441 6.084 -11.216 1.00 95.50 283 ILE A C 1
ATOM 2254 O O . ILE A 1 283 ? 11.428 5.383 -11.015 1.00 95.50 283 ILE A O 1
ATOM 2258 N N . ILE A 1 284 ? 9.982 6.320 -12.448 1.00 94.44 284 ILE A N 1
ATOM 2259 C CA . ILE A 1 284 ? 10.651 5.776 -13.633 1.00 94.44 284 ILE A CA 1
ATOM 2260 C C . ILE A 1 284 ? 12.059 6.358 -13.758 1.00 94.44 284 ILE A C 1
ATOM 2262 O O . ILE A 1 284 ? 12.983 5.610 -14.052 1.00 94.44 284 ILE A O 1
ATOM 2266 N N . ASN A 1 285 ? 12.234 7.658 -13.521 1.00 95.06 285 ASN A N 1
ATOM 2267 C CA . ASN A 1 285 ? 13.534 8.309 -13.625 1.00 95.06 285 ASN A CA 1
ATOM 2268 C C . ASN A 1 285 ? 14.544 7.789 -12.594 1.00 95.06 285 ASN A C 1
ATOM 2270 O O . ASN A 1 285 ? 15.697 7.580 -12.952 1.00 95.06 285 ASN A O 1
ATOM 2274 N N . GLU A 1 286 ? 14.109 7.601 -11.347 1.00 96.00 286 GLU A N 1
ATOM 2275 C CA . GLU A 1 286 ? 14.963 7.157 -10.240 1.00 96.00 286 GLU A CA 1
ATOM 2276 C C . GLU A 1 286 ? 15.398 5.696 -10.399 1.00 96.00 286 GLU A C 1
ATOM 2278 O O . GLU A 1 286 ? 16.573 5.377 -10.272 1.00 96.00 286 GLU A O 1
ATOM 2283 N N . TYR A 1 287 ? 14.459 4.808 -10.733 1.00 95.81 287 TYR A N 1
ATOM 2284 C CA . TYR A 1 287 ? 14.714 3.368 -10.832 1.00 95.81 287 TYR A CA 1
ATOM 2285 C C . TYR A 1 287 ? 15.054 2.922 -12.256 1.00 95.81 287 TYR A C 1
ATOM 2287 O O . TYR A 1 287 ? 14.770 1.789 -12.628 1.00 95.81 287 TYR A O 1
ATOM 2295 N N . THR A 1 288 ? 15.553 3.805 -13.113 1.00 93.38 288 THR A N 1
ATOM 2296 C CA . THR A 1 288 ? 16.090 3.398 -14.419 1.00 93.38 288 THR A CA 1
ATOM 2297 C C . THR A 1 288 ? 17.596 3.550 -14.374 1.00 93.38 288 THR A C 1
ATOM 2299 O O . THR A 1 288 ? 18.095 4.650 -14.141 1.00 93.38 288 THR A O 1
ATOM 2302 N N . ASP A 1 289 ? 18.320 2.460 -14.619 1.00 91.50 289 ASP A N 1
ATOM 2303 C CA . ASP A 1 289 ? 19.771 2.513 -14.759 1.00 91.50 289 ASP A CA 1
ATOM 2304 C C . ASP A 1 289 ? 20.137 3.190 -16.090 1.00 91.50 289 ASP A C 1
ATOM 2306 O O . ASP A 1 289 ? 20.138 2.575 -17.161 1.00 91.50 289 ASP A O 1
ATOM 2310 N N . TRP A 1 290 ? 20.430 4.489 -16.019 1.00 89.81 290 TRP A N 1
ATOM 2311 C CA . TRP A 1 290 ? 20.839 5.292 -17.171 1.00 89.81 290 TRP A CA 1
ATOM 2312 C C . TRP A 1 290 ? 22.266 4.988 -17.646 1.00 89.81 290 TRP A C 1
ATOM 2314 O O . TRP A 1 290 ? 22.626 5.395 -18.752 1.00 89.81 290 TRP A O 1
ATOM 2324 N N . GLU A 1 291 ? 23.079 4.268 -16.864 1.00 89.88 291 GLU A N 1
ATOM 2325 C CA . GLU A 1 291 ? 24.430 3.872 -17.281 1.00 89.88 291 GLU A CA 1
ATOM 2326 C C . GLU A 1 291 ? 24.390 2.768 -18.350 1.00 89.88 291 GLU A C 1
ATOM 2328 O O . GLU A 1 291 ? 25.354 2.580 -19.100 1.00 89.88 291 GLU A O 1
ATOM 2333 N N . ARG A 1 292 ? 23.259 2.056 -18.470 1.00 87.56 292 ARG A N 1
ATOM 2334 C CA . ARG A 1 292 ? 23.057 0.973 -19.438 1.00 87.56 292 ARG A CA 1
ATOM 2335 C C . ARG A 1 292 ? 22.104 1.397 -20.563 1.00 87.56 292 ARG A C 1
ATOM 2337 O O . ARG A 1 292 ? 20.896 1.480 -20.354 1.00 87.56 292 ARG A O 1
ATOM 2344 N N . PRO A 1 293 ? 22.595 1.573 -21.805 1.00 79.88 293 PRO A N 1
ATOM 2345 C CA . PRO A 1 293 ? 21.751 2.013 -22.919 1.00 79.88 293 PRO A CA 1
ATOM 2346 C C . PRO A 1 293 ? 20.788 0.929 -23.426 1.00 79.88 293 PRO A C 1
ATOM 2348 O O . PRO A 1 293 ? 19.757 1.247 -24.014 1.00 79.88 293 PRO A O 1
ATOM 2351 N N . VAL A 1 294 ? 21.114 -0.354 -23.224 1.00 85.50 294 VAL A N 1
ATOM 2352 C CA . VAL A 1 294 ? 20.262 -1.480 -23.630 1.00 85.50 294 VAL A CA 1
ATOM 2353 C C . VAL A 1 294 ? 19.539 -2.031 -22.409 1.00 85.50 294 VAL A C 1
ATOM 2355 O O . VAL A 1 294 ? 20.151 -2.618 -21.515 1.00 85.50 294 VAL A O 1
ATOM 2358 N N . GLN A 1 295 ? 18.221 -1.864 -22.406 1.00 88.44 295 GLN A N 1
ATOM 2359 C CA . GLN A 1 295 ? 17.344 -2.331 -21.342 1.00 88.44 295 GLN A CA 1
ATOM 2360 C C . GLN A 1 295 ? 16.975 -3.802 -21.571 1.00 88.44 295 GLN A C 1
ATOM 2362 O O . GLN A 1 295 ? 16.174 -4.128 -22.444 1.00 88.44 295 GLN A O 1
ATOM 2367 N N . HIS A 1 296 ? 17.599 -4.706 -20.808 1.00 93.56 296 HIS A N 1
ATOM 2368 C CA . HIS A 1 296 ? 17.287 -6.137 -20.844 1.00 93.56 296 HIS A CA 1
ATOM 2369 C C . HIS A 1 296 ? 16.055 -6.438 -19.968 1.00 93.56 296 HIS A C 1
ATOM 2371 O O . HIS A 1 296 ? 16.000 -5.922 -18.849 1.00 93.56 296 HIS A O 1
ATOM 2377 N N . PRO A 1 297 ? 15.120 -7.322 -20.379 1.00 95.81 297 PRO A N 1
ATOM 2378 C CA . PRO A 1 297 ? 13.890 -7.603 -19.623 1.00 95.81 297 PRO A CA 1
ATOM 2379 C C . PRO A 1 297 ? 14.104 -7.985 -18.151 1.00 95.81 297 PRO A C 1
ATOM 2381 O O . PRO A 1 297 ? 13.303 -7.652 -17.278 1.00 95.81 297 PRO A O 1
ATOM 2384 N N . VAL A 1 298 ? 15.209 -8.671 -17.851 1.00 95.00 298 VAL A N 1
ATOM 2385 C CA . VAL A 1 298 ? 15.606 -9.034 -16.477 1.00 95.00 298 VAL A CA 1
ATOM 2386 C C . VAL A 1 298 ? 15.972 -7.806 -15.638 1.00 95.00 298 VAL A C 1
ATOM 2388 O O . VAL A 1 298 ? 15.557 -7.724 -14.488 1.00 95.00 298 VAL A O 1
ATOM 2391 N N . ASN A 1 299 ? 16.683 -6.831 -16.212 1.00 94.56 299 ASN A N 1
ATOM 2392 C CA . ASN A 1 299 ? 17.036 -5.601 -15.499 1.00 94.56 299 ASN A CA 1
ATOM 2393 C C . ASN A 1 299 ? 15.778 -4.771 -15.234 1.00 94.56 299 ASN A C 1
ATOM 2395 O O . ASN A 1 299 ? 15.558 -4.348 -14.109 1.00 94.56 299 ASN A O 1
ATOM 2399 N N . ILE A 1 300 ? 14.900 -4.641 -16.236 1.00 95.69 300 ILE A N 1
ATOM 2400 C CA . ILE A 1 300 ? 13.613 -3.943 -16.102 1.00 95.69 300 ILE A CA 1
ATOM 2401 C C . ILE A 1 300 ? 12.774 -4.575 -14.982 1.00 95.69 300 ILE A C 1
ATOM 2403 O O . ILE A 1 300 ? 12.137 -3.868 -14.195 1.00 95.69 300 ILE A O 1
ATOM 2407 N N . ARG A 1 301 ? 12.766 -5.912 -14.890 1.00 96.06 301 ARG A N 1
ATOM 2408 C CA . ARG A 1 301 ? 12.093 -6.642 -13.810 1.00 96.06 301 ARG A CA 1
ATOM 2409 C C . ARG A 1 301 ? 12.689 -6.287 -12.456 1.00 96.06 301 ARG A C 1
ATOM 2411 O O . ARG A 1 301 ? 11.925 -5.954 -11.555 1.00 96.06 301 ARG A O 1
ATOM 2418 N N . ASP A 1 302 ? 14.008 -6.365 -12.322 1.00 95.44 302 ASP A N 1
ATOM 2419 C CA . ASP A 1 302 ? 14.701 -6.136 -11.054 1.00 95.44 302 ASP A CA 1
ATOM 2420 C C . ASP A 1 302 ? 14.544 -4.683 -10.579 1.00 95.44 302 ASP A C 1
ATOM 2422 O O . ASP A 1 302 ? 14.167 -4.468 -9.431 1.00 95.44 302 ASP A O 1
ATOM 2426 N N . GLU A 1 303 ? 14.673 -3.704 -11.479 1.00 95.25 303 GLU A N 1
ATOM 2427 C CA . GLU A 1 303 ? 14.386 -2.282 -11.229 1.00 95.25 303 GLU A CA 1
ATOM 2428 C C . GLU A 1 303 ? 12.940 -2.053 -10.765 1.00 95.25 303 GLU A C 1
ATOM 2430 O O . GLU A 1 303 ? 12.669 -1.313 -9.820 1.00 95.25 303 GLU A O 1
ATOM 2435 N N . THR A 1 304 ? 11.976 -2.695 -11.433 1.00 96.88 304 THR A N 1
ATOM 2436 C CA . THR A 1 304 ? 10.555 -2.565 -11.076 1.00 96.88 304 THR A CA 1
ATOM 2437 C C . THR A 1 304 ? 10.264 -3.215 -9.727 1.00 96.88 304 THR A C 1
ATOM 2439 O O . THR A 1 304 ? 9.457 -2.701 -8.951 1.00 96.88 304 THR A O 1
ATOM 2442 N N . LEU A 1 305 ? 10.904 -4.349 -9.445 1.00 96.75 305 LEU A N 1
ATOM 2443 C CA . LEU A 1 305 ? 10.798 -5.049 -8.173 1.00 96.75 305 LEU A CA 1
ATOM 2444 C C . LEU A 1 305 ? 11.378 -4.204 -7.039 1.00 96.75 305 LEU A C 1
ATOM 2446 O O .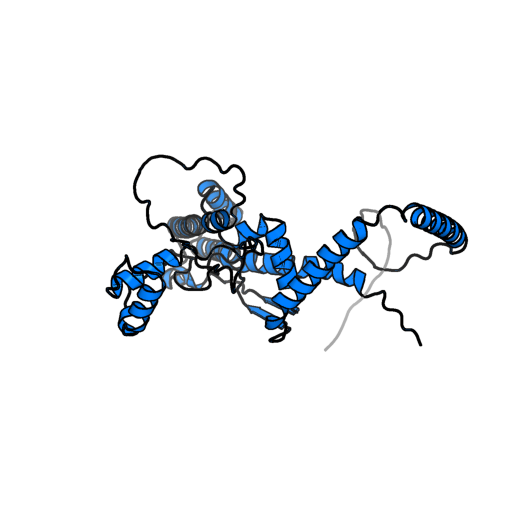 LEU A 1 305 ? 10.751 -4.125 -5.982 1.00 96.75 305 LEU A O 1
ATOM 2450 N N . GLU A 1 306 ? 12.522 -3.560 -7.254 1.00 96.56 306 GLU A N 1
ATOM 2451 C CA . GLU A 1 306 ? 13.150 -2.652 -6.293 1.00 96.56 306 GLU A CA 1
ATOM 2452 C C . GLU A 1 306 ? 12.245 -1.444 -6.016 1.00 96.56 306 GLU A C 1
ATOM 2454 O O . GLU A 1 306 ? 11.864 -1.219 -4.867 1.00 96.56 306 GLU A O 1
ATOM 2459 N N . ALA A 1 307 ? 11.750 -0.779 -7.067 1.00 97.12 307 ALA A N 1
ATOM 2460 C CA . ALA A 1 307 ? 10.839 0.362 -6.952 1.00 97.12 307 ALA A CA 1
ATOM 2461 C C . ALA A 1 307 ? 9.577 0.052 -6.129 1.00 97.12 307 ALA A C 1
ATOM 2463 O O . ALA A 1 307 ? 9.156 0.836 -5.275 1.00 97.12 307 ALA A O 1
ATOM 2464 N N . LEU A 1 308 ? 8.951 -1.102 -6.378 1.00 97.00 308 LEU A N 1
ATOM 2465 C CA . LEU A 1 308 ? 7.769 -1.525 -5.629 1.00 97.00 308 LEU A CA 1
ATOM 2466 C C . LEU A 1 308 ? 8.103 -1.943 -4.196 1.00 97.00 308 LEU A C 1
ATOM 2468 O O . LEU A 1 308 ? 7.332 -1.639 -3.285 1.00 97.00 308 LEU A O 1
ATOM 2472 N N . SER A 1 309 ? 9.221 -2.643 -3.991 1.00 97.19 309 SER A N 1
ATOM 2473 C CA . SER A 1 309 ? 9.664 -3.070 -2.658 1.00 97.19 309 SER A CA 1
ATOM 2474 C C . SER A 1 309 ? 9.885 -1.856 -1.762 1.00 97.19 309 SER A C 1
ATOM 2476 O O . SER A 1 309 ? 9.390 -1.810 -0.629 1.00 97.19 309 SER A O 1
ATOM 2478 N N . ASP A 1 310 ? 10.531 -0.834 -2.317 1.00 96.69 310 ASP A N 1
ATOM 2479 C CA . ASP A 1 310 ? 10.809 0.401 -1.612 1.00 96.69 310 ASP A CA 1
ATOM 2480 C C . ASP A 1 310 ? 9.539 1.166 -1.270 1.00 96.69 310 ASP A C 1
ATOM 2482 O O . ASP A 1 310 ? 9.314 1.518 -0.108 1.00 96.69 310 ASP A O 1
ATOM 2486 N N . ALA A 1 311 ? 8.661 1.364 -2.252 1.00 93.88 311 ALA A N 1
ATOM 2487 C CA . ALA A 1 311 ? 7.446 2.142 -2.059 1.00 93.88 311 ALA A CA 1
ATOM 2488 C C . ALA A 1 311 ? 6.433 1.463 -1.119 1.00 93.88 311 ALA A C 1
ATOM 2490 O O . ALA A 1 311 ? 5.738 2.142 -0.357 1.00 93.88 311 ALA A O 1
ATOM 2491 N N . MET A 1 312 ? 6.318 0.132 -1.162 1.00 92.56 312 MET A N 1
ATOM 2492 C CA . MET A 1 312 ? 5.306 -0.593 -0.390 1.00 92.56 312 MET A CA 1
ATOM 2493 C C . MET A 1 312 ? 5.747 -0.970 1.019 1.00 92.56 312 MET A C 1
ATOM 2495 O O . MET A 1 312 ? 4.879 -1.092 1.885 1.00 92.56 312 MET A O 1
ATOM 2499 N N . VAL A 1 313 ? 7.042 -1.217 1.238 1.00 95.31 313 VAL A N 1
ATOM 2500 C CA . VAL A 1 313 ? 7.529 -1.817 2.488 1.00 95.31 313 VAL A CA 1
ATOM 2501 C C . VAL A 1 313 ? 8.731 -1.072 3.049 1.00 95.31 313 VAL A C 1
ATOM 2503 O O . VAL A 1 313 ? 8.664 -0.648 4.206 1.00 95.31 313 VAL A O 1
ATOM 2506 N N . VAL A 1 314 ? 9.806 -0.876 2.276 1.00 96.69 314 VAL A N 1
ATOM 2507 C CA . VAL A 1 314 ? 11.065 -0.339 2.829 1.00 96.69 314 VAL A CA 1
ATOM 2508 C C . VAL A 1 314 ? 10.888 1.097 3.306 1.00 96.69 314 VAL A C 1
ATOM 2510 O O . VAL A 1 314 ? 11.117 1.367 4.484 1.00 96.69 314 VAL A O 1
ATOM 2513 N N . ALA A 1 315 ? 10.405 2.008 2.458 1.00 94.50 315 ALA A N 1
ATOM 2514 C CA . ALA A 1 315 ? 10.237 3.410 2.829 1.00 94.50 315 ALA A CA 1
ATOM 2515 C C . ALA A 1 315 ? 9.254 3.601 4.006 1.00 94.50 315 ALA A C 1
ATOM 2517 O O . ALA A 1 315 ? 9.612 4.292 4.966 1.00 94.50 315 ALA A O 1
ATOM 2518 N N . PRO A 1 316 ? 8.066 2.958 4.042 1.00 93.25 316 PRO A N 1
ATOM 2519 C CA . PRO A 1 316 ? 7.200 2.984 5.225 1.00 93.25 316 PRO A CA 1
ATOM 2520 C C . PRO A 1 316 ? 7.858 2.429 6.500 1.00 93.25 316 PRO A C 1
ATOM 2522 O O . PRO A 1 316 ? 7.651 2.972 7.592 1.00 93.25 316 PRO A O 1
ATOM 2525 N N . SER A 1 317 ? 8.655 1.363 6.386 1.00 94.56 317 SER A N 1
ATOM 2526 C CA . SER A 1 317 ? 9.342 0.736 7.525 1.00 94.56 317 SER A CA 1
ATOM 2527 C C . SER A 1 317 ? 10.464 1.618 8.072 1.00 94.56 317 SER A C 1
ATOM 2529 O O . SER A 1 317 ? 10.539 1.819 9.285 1.00 94.56 317 SER A O 1
ATOM 2531 N N . VAL A 1 318 ? 11.275 2.215 7.196 1.00 94.19 318 VAL A N 1
ATOM 2532 C CA . VAL A 1 318 ? 12.321 3.180 7.569 1.00 94.19 318 VAL A CA 1
ATOM 2533 C C . VAL A 1 318 ? 11.701 4.417 8.213 1.00 94.19 318 VAL A C 1
ATOM 2535 O O . VAL A 1 318 ? 12.107 4.804 9.302 1.00 94.19 318 VAL A O 1
ATOM 2538 N N . ASN A 1 319 ? 10.629 4.965 7.640 1.00 91.44 319 ASN A N 1
ATOM 2539 C CA . ASN A 1 319 ? 9.919 6.098 8.235 1.00 91.44 319 ASN A CA 1
ATOM 2540 C C . ASN A 1 319 ? 9.369 5.759 9.635 1.00 91.44 319 ASN A C 1
ATOM 2542 O O . ASN A 1 319 ? 9.428 6.562 10.563 1.00 91.44 319 ASN A O 1
ATOM 2546 N N . THR A 1 320 ? 8.900 4.525 9.839 1.00 91.56 320 THR A N 1
ATOM 2547 C CA . THR A 1 320 ? 8.500 4.046 11.174 1.00 91.56 320 THR A CA 1
ATOM 2548 C C . THR A 1 320 ? 9.685 4.011 12.142 1.00 91.56 320 THR A C 1
ATOM 2550 O O . THR A 1 320 ? 9.537 4.408 13.301 1.00 91.56 320 THR A O 1
ATOM 2553 N N . ALA A 1 321 ? 10.856 3.570 11.676 1.00 92.69 321 ALA A N 1
ATOM 2554 C CA . ALA A 1 321 ? 12.097 3.558 12.447 1.00 92.69 321 ALA A CA 1
ATOM 2555 C C . ALA A 1 321 ? 12.540 4.972 12.847 1.00 92.69 321 ALA A C 1
ATOM 2557 O O . ALA A 1 321 ? 12.880 5.214 14.009 1.00 92.69 321 ALA A O 1
ATOM 2558 N N . ASP A 1 322 ? 12.474 5.918 11.914 1.00 91.19 322 ASP A N 1
ATOM 2559 C CA . ASP A 1 322 ? 12.829 7.317 12.143 1.00 91.19 322 ASP A CA 1
ATOM 2560 C C . ASP A 1 322 ? 11.900 7.958 13.177 1.00 91.19 322 ASP A C 1
ATOM 2562 O O . ASP A 1 322 ? 12.365 8.564 14.142 1.00 91.19 322 ASP A O 1
ATOM 2566 N N . LEU A 1 323 ? 10.586 7.747 13.051 1.00 88.75 323 LEU A N 1
ATOM 2567 C CA . LEU A 1 323 ? 9.593 8.242 14.013 1.00 88.75 323 LEU A CA 1
ATOM 2568 C C . LEU A 1 323 ? 9.764 7.630 15.410 1.00 88.75 323 LEU A C 1
ATOM 2570 O O . LEU A 1 323 ? 9.539 8.307 16.417 1.00 88.75 323 LEU A O 1
ATOM 2574 N N . HIS A 1 324 ? 10.134 6.350 15.491 1.00 89.38 324 HIS A N 1
ATOM 2575 C CA . HIS A 1 324 ? 10.381 5.670 16.765 1.00 89.38 324 HIS A CA 1
ATOM 2576 C C . HIS A 1 324 ? 11.674 6.165 17.432 1.00 89.38 324 HIS A C 1
ATOM 2578 O O . HIS A 1 324 ? 11.688 6.451 18.635 1.00 89.38 324 HIS A O 1
ATOM 2584 N N . SER A 1 325 ? 12.746 6.324 16.655 1.00 89.38 325 SER A N 1
ATOM 2585 C CA . SER A 1 325 ? 14.066 6.716 17.156 1.00 89.38 325 SER A CA 1
ATOM 2586 C C . SER A 1 325 ? 14.152 8.202 17.524 1.00 89.38 325 SER A C 1
ATOM 2588 O O . SER A 1 325 ? 14.731 8.543 18.564 1.00 89.38 325 SER A O 1
ATOM 2590 N N . SER A 1 326 ? 13.511 9.091 16.753 1.00 79.56 326 SER A N 1
ATOM 2591 C CA . SER A 1 326 ? 13.595 10.547 16.933 1.00 79.56 326 SER A CA 1
ATOM 2592 C C . SER A 1 326 ? 13.126 11.008 18.316 1.00 79.56 326 SER A C 1
ATOM 2594 O O . SER A 1 326 ? 13.668 11.951 18.890 1.00 79.56 326 SER A O 1
ATOM 2596 N N . ALA A 1 327 ? 12.138 10.328 18.896 1.00 68.00 327 ALA A N 1
ATOM 2597 C CA . ALA A 1 327 ? 11.598 10.670 20.210 1.00 68.00 327 ALA A CA 1
ATOM 2598 C C . ALA A 1 327 ? 12.331 9.991 21.384 1.00 68.00 327 ALA A C 1
ATOM 2600 O O . ALA A 1 327 ? 12.248 10.478 22.516 1.00 68.00 327 ALA A O 1
ATOM 2601 N N . ARG A 1 328 ? 13.111 8.924 21.148 1.00 60.00 328 ARG A N 1
ATOM 2602 C CA . ARG A 1 328 ? 13.993 8.343 22.179 1.00 60.00 328 ARG A CA 1
ATOM 2603 C C . ARG A 1 328 ? 15.244 9.181 22.424 1.00 60.00 328 ARG A C 1
ATOM 2605 O O . ARG A 1 328 ? 15.681 9.248 23.572 1.00 60.00 328 ARG A O 1
ATOM 2612 N N . SER A 1 329 ? 15.750 9.885 21.409 1.00 49.81 329 SER A N 1
ATOM 2613 C CA . SER A 1 329 ? 16.891 10.807 21.548 1.00 49.81 329 SER A CA 1
ATOM 2614 C C . SER A 1 329 ? 16.669 11.858 22.655 1.00 49.81 329 SER A C 1
ATOM 2616 O O . SER A 1 329 ? 17.559 12.133 23.457 1.00 49.81 329 SER A O 1
ATOM 2618 N N . VAL A 1 330 ? 15.430 12.341 22.823 1.00 46.28 330 VAL A N 1
ATOM 2619 C CA . VAL A 1 330 ? 15.069 13.315 23.873 1.00 46.28 330 VAL A CA 1
ATOM 2620 C C . VAL A 1 330 ? 15.016 12.691 25.280 1.00 46.28 330 VAL A C 1
ATOM 2622 O O . VAL A 1 330 ? 15.306 13.365 26.269 1.00 46.28 330 VAL A O 1
ATOM 2625 N N . ARG A 1 331 ? 14.713 11.389 25.413 1.00 42.88 331 ARG A N 1
ATOM 2626 C CA . ARG A 1 331 ? 14.655 10.705 26.724 1.00 42.88 331 ARG A CA 1
ATOM 2627 C C . ARG A 1 331 ? 16.026 10.402 27.326 1.00 42.88 331 ARG A C 1
ATOM 2629 O O . ARG A 1 331 ? 16.105 10.234 28.544 1.00 42.88 331 ARG A O 1
ATOM 2636 N N . CYS A 1 332 ? 17.095 10.390 26.530 1.00 41.19 332 CYS A N 1
ATOM 2637 C CA . CYS A 1 332 ? 18.455 10.291 27.067 1.00 41.19 332 CYS A CA 1
ATOM 2638 C C . CYS A 1 332 ? 18.857 11.530 27.888 1.00 41.19 332 CYS A C 1
ATOM 2640 O O . CYS A 1 332 ? 19.647 11.394 28.817 1.00 41.19 332 CYS A O 1
ATOM 2642 N N . ASN A 1 333 ? 18.249 12.699 27.643 1.00 34.97 333 ASN A N 1
ATOM 2643 C CA . ASN A 1 333 ? 18.514 13.916 28.421 1.00 34.97 333 ASN A CA 1
ATOM 2644 C C . ASN A 1 333 ? 17.745 14.005 29.752 1.00 34.97 333 ASN A C 1
ATOM 2646 O O . ASN A 1 333 ? 18.086 14.835 30.587 1.00 34.97 333 ASN A O 1
ATOM 2650 N N . ILE A 1 334 ? 16.723 13.170 29.980 1.00 41.59 334 ILE A N 1
ATOM 2651 C CA . ILE A 1 334 ? 15.833 13.295 31.156 1.00 41.59 334 ILE A CA 1
ATOM 2652 C C . ILE A 1 334 ? 16.122 12.225 32.231 1.00 41.59 334 ILE A C 1
ATOM 2654 O O . ILE A 1 334 ? 15.631 12.316 33.352 1.00 41.59 334 ILE A O 1
ATOM 2658 N N . ARG A 1 335 ? 16.978 11.229 31.953 1.00 32.03 335 ARG A N 1
ATOM 2659 C CA . ARG A 1 335 ? 17.310 10.158 32.918 1.00 32.03 335 ARG A CA 1
ATOM 2660 C C . ARG A 1 335 ? 18.616 10.334 33.703 1.00 32.03 335 ARG A C 1
ATOM 2662 O O . ARG A 1 335 ? 18.887 9.497 34.557 1.00 32.03 335 ARG A O 1
ATOM 2669 N N . SER A 1 336 ? 19.396 11.401 33.498 1.00 35.94 336 SER A N 1
ATOM 2670 C CA . SER A 1 336 ? 20.636 11.625 34.271 1.00 35.94 336 SER A CA 1
ATOM 2671 C C . SER A 1 336 ? 20.461 12.452 35.553 1.00 35.94 336 SER A C 1
ATOM 2673 O O . SER A 1 336 ? 21.443 12.715 36.242 1.00 35.94 336 SER A O 1
ATOM 2675 N N . THR A 1 337 ? 19.242 12.861 35.908 1.00 35.50 337 THR A N 1
ATOM 2676 C CA . THR A 1 337 ? 18.965 13.591 37.155 1.00 35.50 337 THR A CA 1
ATOM 2677 C C . THR A 1 337 ? 17.933 12.854 38.001 1.00 35.50 337 THR A C 1
ATOM 2679 O O . THR A 1 337 ? 16.820 13.328 38.203 1.00 35.50 337 THR A O 1
ATOM 2682 N N . PHE A 1 338 ? 18.304 11.689 38.524 1.00 30.77 338 PHE A N 1
ATOM 2683 C CA . PHE A 1 338 ? 17.729 11.218 39.780 1.00 30.77 338 PHE A CA 1
ATOM 2684 C C . PHE A 1 338 ? 18.878 10.912 40.730 1.00 30.77 338 PHE A C 1
ATOM 2686 O O . PHE A 1 338 ? 19.642 9.967 40.550 1.00 30.77 338 PHE A O 1
ATOM 2693 N N . ALA A 1 339 ? 19.046 11.822 41.683 1.00 31.22 339 ALA A N 1
ATOM 2694 C CA . ALA A 1 339 ? 20.047 11.767 42.723 1.00 31.22 339 ALA A CA 1
ATOM 2695 C C . ALA A 1 339 ? 19.833 10.527 43.600 1.00 31.22 339 ALA A C 1
ATOM 2697 O O . ALA A 1 339 ? 18.760 10.342 44.174 1.00 31.22 339 ALA A O 1
ATOM 2698 N N . MET A 1 340 ? 20.882 9.720 43.753 1.00 27.25 340 MET A N 1
ATOM 2699 C CA . MET A 1 340 ? 21.035 8.851 44.914 1.00 27.25 340 MET A CA 1
ATOM 2700 C C . MET A 1 340 ? 21.214 9.757 46.139 1.00 27.25 340 MET A C 1
ATOM 2702 O O . MET A 1 340 ? 22.261 10.374 46.320 1.00 27.25 340 MET A O 1
ATOM 2706 N N . LYS A 1 341 ? 20.161 9.876 46.950 1.00 29.72 341 LYS A N 1
ATOM 2707 C CA . LYS A 1 341 ? 20.284 10.189 48.374 1.00 29.72 341 LYS A CA 1
ATOM 2708 C C . LYS A 1 341 ? 20.444 8.858 49.100 1.00 29.72 341 LYS A C 1
ATOM 2710 O O . LYS A 1 341 ? 19.485 8.093 49.148 1.00 29.72 341 LYS A O 1
ATOM 2715 N N . HIS A 1 342 ? 21.623 8.625 49.657 1.00 32.94 342 HIS A N 1
ATOM 2716 C CA . HIS A 1 342 ? 21.799 7.933 50.926 1.00 32.94 342 HIS A CA 1
ATOM 2717 C C . HIS A 1 342 ? 22.906 8.638 51.693 1.00 32.94 342 HIS A C 1
ATOM 2719 O O . HIS A 1 342 ? 23.920 8.983 51.044 1.00 32.94 342 HIS A O 1
#

Organism: Diaphorina citri (NCBI:txid121845)

Foldseek 3Di:
DDDDDDDDDDDDDDDDDDDDDPPPDDDDDDDDDPVVVVVVVVVVVVVVVVVVVCPPCPPVVVVVCVVVVVVVVVCVVVPPVLPPDFADEAELDDCLFLAQEALCQVVLLVLLLVQQVHDPPDDPVVSVVSSVPGDPVSSVPRPDDDQPRYDNDHHYDPCPPHHLLPPDPPPPDDPDDPDPDPDDDDDPDDDDDDDPPDPDLSVVCSAQNSNRSSVVDPSSLVSVLVVLQSHHYHYDYDQQSCVVVDDPCCQVQAADPVVLLVVLLSVLVSRHRPPSVVVSVVLCVVLDDPVDPDDGRNSSRSSSRNSCSCNRGVVSRVVSVCSNVVVVVVVVVVPPPDDDDD

InterPro domains:
  IPR002018 Carboxylesterase, type B [PF00135] (84-163)
  IPR002018 Carboxylesterase, type B [PF00135] (223-327)
  IPR029058 Alpha/Beta hydrolase fold [G3DSA:3.40.50.1820] (73-339)
  IPR029058 Alpha/Beta hydrolase fold [SSF53474] (84-327)
  IPR051093 Neuroligin and Bile salt-activated lipase [PTHR43903] (83-327)

Sequence (342 aa):
MASPLKETKDDHNDEDYPKEKDKRQCGPERKNTTERSLLEKKMRRLSMEIRRLNIENNLDETLNISKDQMEYENMQRQNYIWLLFHRAILMSGSALSPWALVRDPARYARQVAKHAACPRDLSHTELLKCLREKPLELLLSTPVVAPEFTTAFGPSIDGVIIDTGLSETRPANNKDSHSYDYHTQNSPGRPPPPPSASENINEAIAAGGYGNAVLSNAIAKKAMVSKLTRYDLLLGVVKAEAFFTFTGDDIQYGIEPDRRSKILRTFVKNTYRYHLSEILATIINEYTDWERPVQHPVNIRDETLEALSDAMVVAPSVNTADLHSSARSVRCNIRSTFAMKH